Protein AF-0000000068952269 (afdb_homodimer)

Sequence (220 aa):
MTRIVRIALHTLASASLMFLSTAHATDIDCDPSATAANATQAQRLICESALFSMGYQRIYADQQRLLKARAITDADIAAFRKKRDRCDSASCLDTVFREWNAFASRARVPMTRIVRIALHTLASASLMFLSTAHATDIDCDPSATAANATQAQRLICESALFSMGYQRIYADQQRLLKARAITDADIAAFRKKRDRCDSASCLDTVFREWNAFASRARVP

Foldseek 3Di:
DPCPPDPDDPPPPPPPPPPPVPLPPDPADLPPVPCDPPDDPVSPVSSVVSVLVVLVVVLVVLVVVCVVVVLDHPVVVVVLVVQCVVDDDPVSNVVSSVVSVVVSVVSPPD/DDPPPPPPPPPPPPPPPPCPVPLPPPPADLPPVPCPPPDDPVSPVSSVVSVLVVLVVVLVVLVVVCVVVVLDHPVVVVVLVVQCVVDDDPVSNVVSSVVSVVVSVVSPPD

Radius of gyration: 24.01 Å; Cα contacts (8 Å, |Δi|>4): 151; chains: 2; bounding box: 66×71×68 Å

Solvent-accessible surface area (backbone atoms only — not comparable to full-atom values): 13298 Å² total; per-residue (Å²): 141,83,84,79,80,80,82,81,81,81,76,78,77,78,76,73,78,71,71,74,69,66,84,62,50,76,98,49,73,55,47,74,91,54,47,47,93,78,56,38,59,31,54,49,54,50,37,53,23,36,53,50,33,49,50,53,51,50,51,51,52,48,51,53,52,34,43,76,68,65,53,48,52,71,66,59,52,49,52,51,48,55,57,44,52,68,21,80,44,71,68,53,42,51,50,52,52,54,54,48,53,54,53,51,58,58,46,70,58,130,138,84,86,80,85,80,82,77,79,79,77,80,77,78,75,73,78,69,73,71,66,62,80,60,51,74,98,47,76,55,46,73,92,52,52,46,93,78,55,38,60,30,55,48,54,51,36,53,25,36,54,50,32,49,49,52,48,51,50,50,53,48,50,53,52,34,43,75,68,64,55,49,54,72,66,59,53,50,52,50,50,55,56,43,52,68,20,80,46,70,68,52,43,51,50,51,52,52,53,46,53,54,53,52,57,58,46,69,56,129

Secondary structure (DSSP, 8-state):
------------------------BTTB---TTTS-TT--HHHHHHHHHHHHHHHHHHHHHHHHHHHHTTSS-HHHHHHHHHHHHT--SHHHHHHHHHHHHHHHHHHH--/------------------------BTTB---TTT--TT--HHHHHHHHHHHHHHHHHHHHHHHHHHHHTTSS-HHHHHHHHHHHHT--SHHHHHHHHHHHHHHHHHHH--

pLDDT: mean 79.45, std 24.41, range [25.67, 98.62]

Structure (mmCIF, N/CA/C/O backbone):
data_AF-0000000068952269-model_v1
#
loop_
_entity.id
_entity.type
_entity.pdbx_description
1 polymer 'Lysozyme inhibitor LprI N-terminal domain-containing protein'
#
loop_
_atom_site.group_PDB
_atom_site.id
_atom_site.type_symbol
_atom_site.label_atom_id
_atom_site.label_alt_id
_atom_site.label_comp_id
_atom_site.label_asym_id
_atom_site.label_entity_id
_atom_site.label_seq_id
_atom_site.pdbx_PDB_ins_code
_atom_site.Cartn_x
_atom_site.Cartn_y
_atom_site.Cartn_z
_atom_site.occupancy
_atom_site.B_iso_or_equiv
_atom_site.auth_seq_id
_atom_site.auth_comp_id
_atom_site.auth_asym_id
_atom_site.auth_atom_id
_atom_site.pdbx_PDB_model_num
ATOM 1 N N . MET A 1 1 ? 25.25 -47.656 43.844 1 27.81 1 MET A N 1
ATOM 2 C CA . MET A 1 1 ? 24.438 -46.594 44.406 1 27.81 1 MET A CA 1
ATOM 3 C C . MET A 1 1 ? 24.594 -45.312 43.625 1 27.81 1 MET A C 1
ATOM 5 O O . MET A 1 1 ? 25.5 -44.5 43.906 1 27.81 1 MET A O 1
ATOM 9 N N . THR A 1 2 ? 24.844 -45.406 42.25 1 31.36 2 THR A N 1
ATOM 10 C CA . THR A 1 2 ? 25.266 -44.656 41.062 1 31.36 2 THR A CA 1
ATOM 11 C C . THR A 1 2 ? 24.234 -43.562 40.75 1 31.36 2 THR A C 1
ATOM 13 O O . THR A 1 2 ? 23.094 -43.875 40.375 1 31.36 2 THR A O 1
ATOM 16 N N . ARG A 1 3 ? 24.297 -42.312 41.562 1 34 3 ARG A N 1
ATOM 17 C CA . ARG A 1 3 ? 23.594 -41.031 41.562 1 34 3 ARG A CA 1
ATOM 18 C C . ARG A 1 3 ? 23.656 -40.375 40.188 1 34 3 ARG A C 1
ATOM 20 O O . ARG A 1 3 ? 24.672 -39.781 39.844 1 34 3 ARG A O 1
ATOM 27 N N . ILE A 1 4 ? 23.062 -40.906 39.031 1 38.47 4 ILE A N 1
ATOM 28 C CA . ILE A 1 4 ? 23.016 -40.438 37.656 1 38.47 4 ILE A CA 1
ATOM 29 C C . ILE A 1 4 ? 22.266 -39.125 37.594 1 38.47 4 ILE A C 1
ATOM 31 O O . ILE A 1 4 ? 21.047 -39.094 37.75 1 38.47 4 ILE A O 1
ATOM 35 N N . VAL A 1 5 ? 22.625 -38.031 38.188 1 40.72 5 VAL A N 1
ATOM 36 C CA . VAL A 1 5 ? 21.984 -36.719 38.188 1 40.72 5 VAL A CA 1
ATOM 37 C C . VAL A 1 5 ? 21.891 -36.156 36.781 1 40.72 5 VAL A C 1
ATOM 39 O O . VAL A 1 5 ? 22.906 -35.938 36.125 1 40.72 5 VAL A O 1
ATOM 42 N N . ARG A 1 6 ? 20.641 -36.281 36.031 1 40.62 6 ARG A N 1
ATOM 43 C CA . ARG A 1 6 ? 20.078 -35.812 34.781 1 40.62 6 ARG A CA 1
ATOM 44 C C . ARG A 1 6 ? 20.125 -34.281 34.688 1 40.62 6 ARG A C 1
ATOM 46 O O . ARG A 1 6 ? 19.516 -33.594 35.5 1 40.62 6 ARG A O 1
ATOM 53 N N . ILE A 1 7 ? 21.141 -33.688 34.344 1 41.75 7 ILE 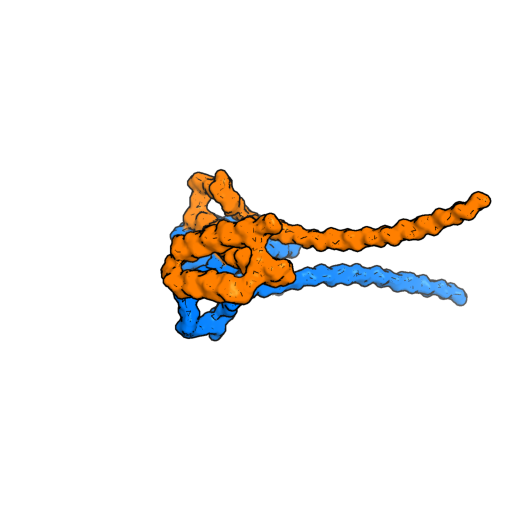A N 1
ATOM 54 C CA . ILE A 1 7 ? 21.25 -32.25 34.125 1 41.75 7 ILE A CA 1
ATOM 55 C C . ILE A 1 7 ? 20.234 -31.812 33.062 1 41.75 7 ILE A C 1
ATOM 57 O O . ILE A 1 7 ? 20.281 -32.25 31.922 1 41.75 7 ILE A O 1
ATOM 61 N N . ALA A 1 8 ? 18.953 -31.375 33.406 1 39.81 8 ALA A N 1
ATOM 62 C CA . ALA A 1 8 ? 17.812 -30.719 32.75 1 39.81 8 ALA A CA 1
ATOM 63 C C . ALA A 1 8 ? 18.266 -29.516 31.953 1 39.81 8 ALA A C 1
ATOM 65 O O . ALA A 1 8 ? 19 -28.656 32.438 1 39.81 8 ALA A O 1
ATOM 66 N N . LEU A 1 9 ? 18.234 -29.484 30.562 1 37.94 9 LEU A N 1
ATOM 67 C CA . LEU A 1 9 ? 18.375 -28.625 29.406 1 37.94 9 LEU A CA 1
ATOM 68 C C . LEU A 1 9 ? 17.453 -27.406 29.531 1 37.94 9 LEU A C 1
ATOM 70 O O . LEU A 1 9 ? 16.219 -27.547 29.531 1 37.94 9 LEU A O 1
ATOM 74 N N . HIS A 1 10 ? 17.828 -26.281 30.188 1 41.81 10 HIS A N 1
ATOM 75 C CA . HIS A 1 10 ? 17.172 -24.969 30.219 1 41.81 10 HIS A CA 1
ATOM 76 C C . HIS A 1 10 ? 16.953 -24.438 28.812 1 41.81 10 HIS A C 1
ATOM 78 O O . HIS A 1 10 ? 17.828 -23.797 28.25 1 41.81 10 HIS A O 1
ATOM 84 N N . THR A 1 11 ? 16.203 -25.125 27.906 1 39.34 11 THR A N 1
ATOM 85 C CA . THR A 1 11 ? 15.938 -24.547 26.594 1 39.34 11 THR A CA 1
ATOM 86 C C . THR A 1 11 ? 15.141 -23.25 26.734 1 39.34 11 THR A C 1
ATOM 88 O O . THR A 1 11 ? 13.984 -23.281 27.156 1 39.34 11 THR A O 1
ATOM 91 N N . LEU A 1 12 ? 15.773 -22.125 27.031 1 41.44 12 LEU A N 1
ATOM 92 C CA . LEU A 1 12 ? 15.148 -20.797 26.953 1 41.44 12 LEU A CA 1
ATOM 93 C C . LEU A 1 12 ? 14.555 -20.562 25.562 1 41.44 12 LEU A C 1
ATOM 95 O O . LEU A 1 12 ? 15.289 -20.375 24.594 1 41.44 12 LEU A O 1
ATOM 99 N N . ALA A 1 13 ? 13.445 -21.125 25.141 1 36.47 13 ALA A N 1
ATOM 100 C CA . ALA A 1 13 ? 12.656 -20.812 23.953 1 36.47 13 ALA A CA 1
ATOM 101 C C . ALA A 1 13 ? 12.406 -19.312 23.844 1 36.47 13 ALA A C 1
ATOM 103 O O . ALA A 1 13 ? 11.773 -18.703 24.719 1 36.47 13 ALA A O 1
ATOM 104 N N . SER A 1 14 ? 13.195 -18.547 23.234 1 34.09 14 SER A N 1
ATOM 105 C CA . SER A 1 14 ? 13.031 -17.172 22.781 1 34.09 14 SER A CA 1
ATOM 106 C C . SER A 1 14 ? 11.703 -16.984 22.047 1 34.09 14 SER A C 1
ATOM 108 O O . SER A 1 14 ? 11.539 -17.484 20.938 1 34.09 14 SER A O 1
ATOM 110 N N . ALA A 1 15 ? 10.555 -16.922 22.641 1 33.34 15 ALA A N 1
ATOM 111 C CA . ALA A 1 15 ? 9.281 -16.5 22.078 1 33.34 15 ALA A CA 1
ATOM 112 C C . ALA A 1 15 ? 9.438 -15.203 21.297 1 33.34 15 ALA A C 1
ATOM 114 O O . ALA A 1 15 ? 9.68 -14.141 21.875 1 33.34 15 ALA A O 1
ATOM 115 N N . SER A 1 16 ? 9.922 -15.25 20.109 1 33.75 16 SER A N 1
ATOM 116 C CA . SER A 1 16 ? 9.906 -14.102 19.203 1 33.75 16 SER A CA 1
ATOM 117 C C . SER A 1 16 ? 8.523 -13.469 19.141 1 33.75 16 SER A C 1
ATOM 119 O O . SER A 1 16 ? 7.543 -14.141 18.812 1 33.75 16 SER A O 1
ATOM 121 N N . LEU A 1 17 ? 8.164 -12.531 19.938 1 33.88 17 LEU A N 1
ATOM 122 C CA . LEU A 1 17 ? 6.996 -11.656 19.891 1 33.88 17 LEU A CA 1
ATOM 123 C C . LEU A 1 17 ? 6.688 -11.227 18.469 1 33.88 17 LEU A C 1
ATOM 125 O O . LEU A 1 17 ? 7.438 -10.453 17.875 1 33.88 17 LEU A O 1
ATOM 129 N N . MET A 1 18 ? 6.219 -12.125 17.656 1 32.53 18 MET A N 1
ATOM 130 C CA . MET A 1 18 ? 5.598 -11.75 16.391 1 32.53 18 MET A CA 1
ATOM 131 C C . MET A 1 18 ? 4.676 -10.555 16.578 1 32.53 18 MET A C 1
ATOM 133 O O . MET A 1 18 ? 3.684 -10.625 17.297 1 32.53 18 MET A O 1
ATOM 137 N N . PHE A 1 19 ? 5.152 -9.422 16.781 1 33.97 19 PHE A N 1
ATOM 138 C CA . PHE A 1 19 ? 4.324 -8.227 16.656 1 33.97 19 PHE A CA 1
ATOM 139 C C . PHE A 1 19 ? 3.355 -8.359 15.484 1 33.97 19 PHE A C 1
ATOM 141 O O . PHE A 1 19 ? 3.762 -8.289 14.32 1 33.97 19 PHE A O 1
ATOM 148 N N . LEU A 1 20 ? 2.406 -9.305 15.57 1 34.19 20 LEU A N 1
ATOM 149 C CA . LEU A 1 20 ? 1.254 -9.281 14.68 1 34.19 20 LEU A CA 1
ATOM 150 C C . LEU A 1 20 ? 0.85 -7.852 14.344 1 34.19 20 LEU A C 1
ATOM 152 O O . LEU A 1 20 ? 0.228 -7.172 15.164 1 34.19 20 LEU A O 1
ATOM 156 N N . SER A 1 21 ? 1.673 -7.168 13.742 1 36 21 SER A N 1
ATOM 157 C CA . SER A 1 21 ? 1.303 -5.848 13.242 1 36 21 SER A CA 1
ATOM 158 C C . SER A 1 21 ? -0.042 -5.883 12.523 1 36 21 SER A C 1
ATOM 160 O O . SER A 1 21 ? -0.172 -6.504 11.469 1 36 21 SER A O 1
ATOM 162 N N . THR A 1 22 ? -1.203 -6.246 13.188 1 36.19 22 THR A N 1
ATOM 163 C CA . THR A 1 22 ? -2.525 -5.938 12.656 1 36.19 22 THR A CA 1
ATOM 164 C C . THR A 1 22 ? -2.449 -4.777 11.664 1 36.19 22 THR A C 1
ATOM 166 O O . THR A 1 22 ? -1.634 -3.867 11.82 1 36.19 22 THR A O 1
ATOM 169 N N . ALA A 1 23 ? -2.586 -5.109 10.438 1 43.62 23 ALA A N 1
ATOM 170 C CA . ALA A 1 23 ? -2.691 -3.998 9.492 1 43.62 23 ALA A CA 1
ATOM 171 C C . ALA A 1 23 ? -3.578 -2.889 10.047 1 43.62 23 ALA A C 1
ATOM 173 O O . ALA A 1 23 ? -4.805 -3.023 10.086 1 43.62 23 ALA A O 1
ATOM 174 N N . HIS A 1 24 ? -3.715 -2.559 11.297 1 48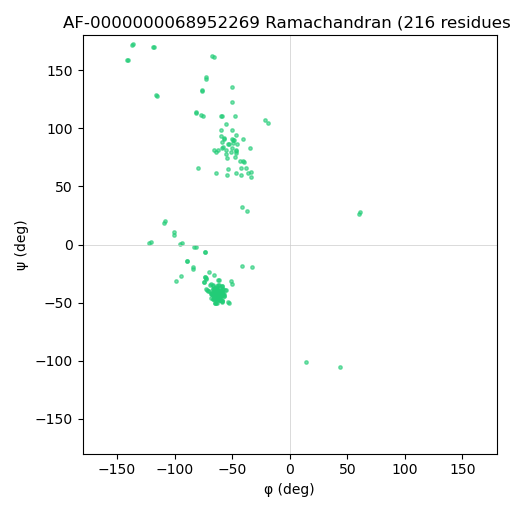.25 24 HIS A N 1
ATOM 175 C CA . HIS A 1 24 ? -4.488 -1.381 11.672 1 48.25 24 HIS A CA 1
ATOM 176 C C . HIS A 1 24 ? -4.059 -0.158 10.875 1 48.25 24 HIS A C 1
ATOM 178 O O . HIS A 1 24 ? -2.861 0.065 10.672 1 48.25 24 HIS A O 1
ATOM 184 N N . ALA A 1 25 ? -4.98 0.019 9.789 1 57.09 25 ALA A N 1
ATOM 185 C CA . ALA A 1 25 ? -4.699 1.409 9.438 1 57.09 25 ALA A CA 1
ATOM 186 C C . ALA A 1 25 ? -4.871 2.324 10.648 1 57.09 25 ALA A C 1
ATOM 188 O O . ALA A 1 25 ? -5.891 2.266 11.344 1 57.09 25 ALA A O 1
ATOM 189 N N . THR A 1 26 ? -4 2.818 11.328 1 79.69 26 THR A N 1
ATOM 190 C CA . THR A 1 26 ? -3.764 3.844 12.336 1 79.69 26 THR A CA 1
ATOM 191 C C . THR A 1 26 ? -5.082 4.332 12.93 1 79.69 26 THR A C 1
ATOM 193 O O . THR A 1 26 ? -5.844 3.547 13.5 1 79.69 26 THR A O 1
ATOM 196 N N . ASP A 1 27 ? -5.715 5.418 12.648 1 87.44 27 ASP A N 1
ATOM 197 C CA . ASP A 1 27 ? -6.898 6.051 13.219 1 87.44 27 ASP A CA 1
ATOM 198 C C . ASP A 1 27 ? -8.164 5.641 12.461 1 87.44 27 ASP A C 1
ATOM 200 O O . ASP A 1 27 ? -9.266 6.059 12.812 1 87.44 27 ASP A O 1
ATOM 204 N N . ILE A 1 28 ? -8.047 4.766 11.422 1 89.25 28 ILE A N 1
ATOM 205 C CA . ILE A 1 28 ? -9.141 4.332 10.562 1 89.25 28 ILE A CA 1
ATOM 206 C C . ILE A 1 28 ? -9.367 2.832 10.727 1 89.25 28 ILE A C 1
ATOM 208 O O . ILE A 1 28 ? -8.422 2.041 10.633 1 89.25 28 ILE A O 1
ATOM 212 N N . ASP A 1 29 ? -10.625 2.459 10.984 1 84.31 29 ASP A N 1
ATOM 213 C CA . ASP A 1 29 ? -10.992 1.049 11.039 1 84.31 29 ASP A CA 1
ATOM 214 C C . ASP A 1 29 ? -11.211 0.48 9.641 1 84.31 29 ASP A C 1
ATOM 216 O O . ASP A 1 29 ? -12.133 0.897 8.938 1 84.31 29 ASP A O 1
ATOM 220 N N . CYS A 1 30 ? -10.336 -0.429 9.273 1 87.75 30 CYS A N 1
ATOM 221 C CA . CYS A 1 30 ? -10.398 -0.961 7.914 1 87.75 30 CYS A CA 1
ATOM 222 C C . CYS A 1 30 ? -11.078 -2.324 7.891 1 87.75 30 CYS A C 1
ATOM 224 O O . CYS A 1 30 ? -11.102 -2.992 6.855 1 87.75 30 CYS A O 1
ATOM 226 N N . ASP A 1 31 ? -11.625 -2.715 9.008 1 80.62 31 ASP A N 1
ATOM 227 C CA . ASP A 1 31 ? -12.398 -3.955 9.008 1 80.62 31 ASP A CA 1
ATOM 228 C C . ASP A 1 31 ? -13.562 -3.877 8.016 1 80.62 31 ASP A C 1
ATOM 230 O O . ASP A 1 31 ? -14.469 -3.061 8.18 1 80.62 31 ASP A O 1
ATOM 234 N N . PRO A 1 32 ? -13.336 -4.711 6.945 1 71.88 32 PRO A N 1
ATOM 235 C CA . PRO A 1 32 ? -14.391 -4.652 5.926 1 71.88 32 PRO A CA 1
ATOM 236 C C . PRO A 1 32 ? -15.789 -4.832 6.516 1 71.88 32 PRO A C 1
ATOM 238 O O . PRO A 1 32 ? -16.766 -4.359 5.934 1 71.88 32 PRO A O 1
ATOM 241 N N . SER A 1 33 ? -15.781 -5.609 7.555 1 70.06 33 SER A N 1
ATOM 242 C CA . SER A 1 33 ? -17.078 -5.801 8.203 1 70.06 33 SER A CA 1
ATOM 243 C C . SER A 1 33 ? -17.531 -4.523 8.898 1 70.06 33 SER A C 1
ATOM 245 O O . SER A 1 33 ? -18.734 -4.344 9.141 1 70.06 33 SER A O 1
ATOM 247 N N . ALA A 1 34 ? -16.469 -3.756 9.188 1 60 34 ALA A N 1
ATOM 248 C CA . ALA A 1 34 ? -16.75 -2.525 9.922 1 60 34 ALA A CA 1
ATOM 249 C C . ALA A 1 34 ? -16.812 -1.327 8.984 1 60 34 ALA A C 1
ATOM 251 O O . ALA A 1 34 ? -17.281 -0.252 9.375 1 60 34 ALA A O 1
ATOM 252 N N . THR A 1 35 ? -15.898 -1.497 7.832 1 58.97 35 THR A N 1
ATOM 253 C CA . THR A 1 35 ? -15.891 -0.294 7.008 1 58.97 35 THR A CA 1
ATOM 254 C C . THR A 1 35 ? -17.297 0.271 6.859 1 58.97 35 THR A C 1
ATOM 256 O O . THR A 1 35 ? -18.188 -0.391 6.316 1 58.97 35 THR A O 1
ATOM 259 N N . ALA A 1 36 ? -17.5 1.091 7.781 1 60.31 36 ALA A N 1
ATOM 260 C CA . ALA A 1 36 ? -18.781 1.735 8.023 1 60.31 36 ALA A CA 1
ATOM 261 C C . ALA A 1 36 ? -19.344 2.346 6.738 1 60.31 36 ALA A C 1
ATOM 263 O O . ALA A 1 36 ? -18.578 2.791 5.875 1 60.31 36 ALA A O 1
ATOM 264 N N . ALA A 1 37 ? -20.641 2.105 6.551 1 66.19 37 ALA A N 1
ATOM 265 C CA . ALA A 1 37 ? -21.453 2.781 5.551 1 66.19 37 ALA A CA 1
ATOM 266 C C . ALA A 1 37 ? -21.125 4.27 5.48 1 66.19 37 ALA A C 1
ATOM 268 O O . ALA A 1 37 ? -21.297 4.902 4.434 1 66.19 37 ALA A O 1
ATOM 269 N N . ASN A 1 38 ? -20.484 4.773 6.527 1 80.06 38 ASN A N 1
ATOM 270 C CA . ASN A 1 38 ? -20.297 6.219 6.566 1 80.06 38 ASN A CA 1
ATOM 271 C C . ASN A 1 38 ? -18.844 6.602 6.32 1 80.06 38 ASN A C 1
ATOM 273 O O . ASN A 1 38 ? -18.438 7.734 6.594 1 80.06 38 ASN A O 1
ATOM 277 N N . ALA A 1 39 ? -18.156 5.648 5.711 1 87.62 39 ALA A N 1
ATOM 278 C CA . ALA A 1 39 ? -16.766 5.98 5.445 1 87.62 39 ALA A CA 1
ATOM 279 C C . ALA A 1 39 ? -16.641 6.938 4.266 1 87.62 39 ALA A C 1
ATOM 281 O O . ALA A 1 39 ? -17.328 6.781 3.256 1 87.62 39 ALA A O 1
ATOM 282 N N . THR A 1 40 ? -15.844 7.988 4.469 1 91.94 40 THR A N 1
ATOM 283 C CA . THR A 1 40 ? -15.578 8.922 3.377 1 91.94 40 THR A CA 1
ATOM 284 C C . THR A 1 40 ? -14.789 8.242 2.264 1 91.94 40 THR A C 1
ATOM 286 O O . THR A 1 40 ? -14.25 7.148 2.455 1 91.94 40 THR A O 1
ATOM 289 N N . GLN A 1 41 ? -14.82 8.844 1.081 1 94.12 41 GLN A N 1
ATOM 290 C CA . GLN A 1 41 ? -14.016 8.328 -0.023 1 94.12 41 GLN A CA 1
ATOM 291 C C . GLN A 1 41 ? -12.547 8.242 0.36 1 94.12 41 GLN A C 1
ATOM 293 O O . GLN A 1 41 ? -11.852 7.289 -0.001 1 94.12 41 GLN A O 1
ATOM 298 N N . ALA A 1 42 ? -12.078 9.188 1.067 1 95.44 42 ALA A N 1
ATOM 299 C CA . ALA A 1 42 ? -10.688 9.227 1.522 1 95.44 42 ALA A CA 1
ATOM 300 C C . ALA A 1 42 ? -10.367 8.016 2.398 1 95.44 42 ALA A C 1
ATOM 302 O O . ALA A 1 42 ? -9.352 7.348 2.201 1 95.44 42 ALA A O 1
ATOM 303 N N . GLN A 1 43 ? -11.25 7.727 3.375 1 93.5 43 GLN A N 1
ATOM 304 C CA . GLN A 1 43 ? -11.055 6.602 4.285 1 93.5 43 GLN A CA 1
ATOM 305 C C . GLN A 1 43 ? -11.062 5.273 3.527 1 93.5 43 GLN A C 1
ATOM 307 O O . GLN A 1 43 ? -10.266 4.383 3.824 1 93.5 43 GLN A O 1
ATOM 312 N N . ARG A 1 44 ? -11.859 5.184 2.535 1 92.31 44 ARG A N 1
ATOM 313 C CA . ARG A 1 44 ? -11.914 3.977 1.715 1 92.31 44 ARG A CA 1
ATOM 314 C C . ARG A 1 44 ? -10.625 3.789 0.925 1 92.31 44 ARG A C 1
ATOM 316 O O . ARG A 1 44 ? -10.07 2.689 0.885 1 92.31 44 ARG A O 1
ATOM 323 N N . LEU A 1 45 ? -10.117 4.859 0.374 1 93.75 45 LEU A N 1
ATOM 324 C CA . LEU A 1 45 ? -8.883 4.797 -0.4 1 93.75 45 LEU A CA 1
ATOM 325 C C . LEU A 1 45 ? -7.707 4.398 0.484 1 93.75 45 LEU A C 1
ATOM 327 O O . LEU A 1 45 ? -6.867 3.594 0.077 1 93.75 45 LEU A O 1
ATOM 331 N N . ILE A 1 46 ? -7.688 4.875 1.651 1 94.56 46 ILE A N 1
ATOM 332 C CA . ILE A 1 46 ? -6.621 4.574 2.602 1 94.56 46 ILE A CA 1
ATOM 333 C C . ILE A 1 46 ? -6.699 3.107 3.018 1 94.56 46 ILE A C 1
ATOM 335 O O . ILE A 1 46 ? -5.688 2.402 3.025 1 94.56 46 ILE A O 1
ATOM 339 N N . CYS A 1 47 ? -7.926 2.66 3.33 1 93.12 47 CYS A N 1
ATOM 340 C CA . CYS A 1 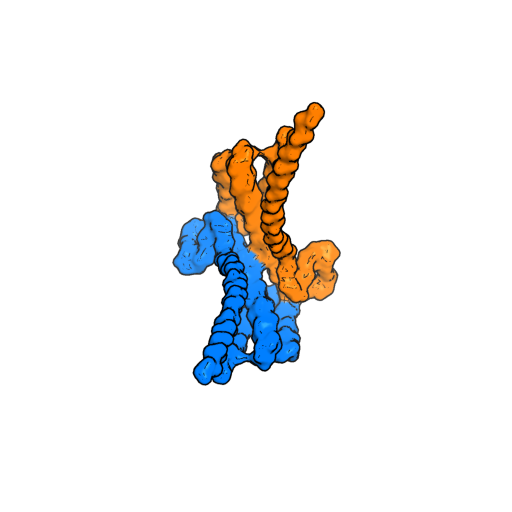47 ? -8.117 1.274 3.748 1 93.12 47 CYS A CA 1
ATOM 341 C C . CYS A 1 47 ? -7.801 0.315 2.605 1 93.12 47 CYS A C 1
ATOM 343 O O . CYS A 1 47 ? -7.156 -0.713 2.811 1 93.12 47 CYS A O 1
ATOM 345 N N . GLU A 1 48 ? -8.227 0.651 1.38 1 91.88 48 GLU A N 1
ATOM 346 C CA . GLU A 1 48 ? -7.988 -0.212 0.226 1 91.88 48 GLU A CA 1
ATOM 347 C C . GLU A 1 48 ? -6.496 -0.373 -0.048 1 91.88 48 GLU A C 1
ATOM 349 O O . GLU A 1 48 ? -6.023 -1.482 -0.296 1 91.88 48 GLU A O 1
ATOM 354 N N . SER A 1 49 ? -5.758 0.645 0.094 1 92.62 49 SER A N 1
ATOM 355 C CA . SER A 1 49 ? -4.316 0.593 -0.147 1 92.62 49 SER A CA 1
ATOM 356 C C . SER A 1 49 ? -3.604 -0.198 0.942 1 92.62 49 SER A C 1
ATOM 358 O O . SER A 1 49 ? -2.664 -0.947 0.659 1 92.62 49 SER A O 1
ATOM 360 N N . ALA A 1 50 ? -4.043 0.006 2.117 1 92.38 50 ALA A N 1
ATOM 361 C CA . ALA A 1 50 ? -3.436 -0.701 3.24 1 92.38 50 ALA A CA 1
ATOM 362 C C . ALA A 1 50 ? -3.668 -2.205 3.133 1 92.38 50 ALA A C 1
ATOM 364 O O . ALA A 1 50 ? -2.732 -2.996 3.271 1 92.38 50 ALA A O 1
ATOM 365 N N . LEU A 1 51 ? -4.902 -2.564 2.918 1 91.5 51 LEU A N 1
ATOM 366 C CA . LEU A 1 51 ? -5.262 -3.975 2.838 1 91.5 51 LEU A CA 1
ATOM 367 C C . LEU A 1 51 ? -4.566 -4.648 1.658 1 91.5 51 LEU A C 1
ATOM 369 O O . LEU A 1 51 ? -4.105 -5.785 1.771 1 91.5 51 LEU A O 1
ATOM 373 N N . PHE A 1 52 ? -4.504 -3.896 0.551 1 93.19 52 PHE A N 1
ATOM 374 C CA . PHE A 1 52 ? -3.822 -4.414 -0.629 1 93.19 52 PHE A CA 1
ATOM 375 C C . PHE A 1 52 ? -2.34 -4.629 -0.346 1 93.19 52 PHE A C 1
ATOM 377 O O . PHE A 1 52 ? -1.801 -5.703 -0.612 1 93.19 52 PHE A O 1
ATOM 384 N N . SER A 1 53 ? -1.686 -3.646 0.193 1 92.25 53 SER A N 1
ATOM 385 C CA . SER A 1 53 ? -0.266 -3.703 0.527 1 92.25 53 SER A CA 1
ATOM 386 C C . SER A 1 53 ? 0.022 -4.816 1.531 1 92.25 53 SER A C 1
ATOM 388 O O . SER A 1 53 ? 0.958 -5.598 1.349 1 92.25 53 SER A O 1
ATOM 390 N N . MET A 1 54 ? -0.764 -4.984 2.525 1 91.06 54 MET A N 1
ATOM 391 C CA . MET A 1 54 ? -0.598 -6.023 3.535 1 91.06 54 MET A CA 1
ATOM 392 C C . MET A 1 54 ? -0.805 -7.406 2.928 1 91.06 54 MET A C 1
ATOM 394 O O . MET A 1 54 ? -0.095 -8.352 3.271 1 91.06 54 MET A O 1
ATOM 398 N N . GLY A 1 55 ? -1.812 -7.422 2.076 1 92.19 55 GLY A N 1
ATOM 399 C CA . GLY A 1 55 ? -2.064 -8.688 1.402 1 92.19 55 GLY A CA 1
ATOM 400 C C . GLY A 1 55 ? -0.862 -9.203 0.636 1 92.19 55 GLY A C 1
ATOM 401 O O . GLY A 1 55 ? -0.504 -10.375 0.752 1 92.19 55 GLY A O 1
ATOM 402 N N . TYR A 1 56 ? -0.241 -8.344 -0.046 1 95.19 56 TYR A N 1
ATOM 403 C CA . TYR A 1 56 ? 0.93 -8.758 -0.813 1 95.19 56 TYR A CA 1
ATOM 404 C C . TYR A 1 56 ? 2.078 -9.148 0.111 1 95.19 56 TYR A C 1
ATOM 406 O O . TYR A 1 56 ? 2.775 -10.133 -0.139 1 95.19 56 TYR A O 1
ATOM 414 N N . GLN A 1 57 ? 2.299 -8.422 1.134 1 93.12 57 GLN A N 1
ATOM 415 C CA . GLN A 1 57 ? 3.344 -8.727 2.105 1 93.12 57 GLN A CA 1
ATOM 416 C C . GLN A 1 57 ? 3.121 -10.094 2.74 1 93.12 57 GLN A C 1
ATOM 418 O O . GLN A 1 57 ? 4.074 -10.852 2.947 1 93.12 57 GLN A O 1
ATOM 423 N N . ARG A 1 58 ? 1.925 -10.406 3.033 1 92.88 58 ARG A N 1
ATOM 424 C CA . ARG A 1 58 ? 1.592 -11.695 3.637 1 92.88 58 ARG A CA 1
ATOM 425 C C . ARG A 1 58 ? 1.854 -12.844 2.662 1 92.88 58 ARG A C 1
ATOM 427 O O . ARG A 1 58 ? 2.332 -13.906 3.062 1 92.88 58 ARG A O 1
ATOM 434 N N . ILE A 1 59 ? 1.55 -12.57 1.426 1 96.31 59 ILE A N 1
ATOM 435 C CA . ILE A 1 59 ? 1.81 -13.578 0.398 1 96.31 59 ILE A CA 1
ATOM 436 C C . ILE A 1 59 ? 3.311 -13.852 0.312 1 96.31 59 ILE A C 1
ATOM 438 O O . ILE A 1 59 ? 3.738 -15.008 0.307 1 96.31 59 ILE A O 1
ATOM 442 N N . TYR A 1 60 ? 4.148 -12.844 0.306 1 96.06 60 TYR A N 1
ATOM 443 C CA . TYR A 1 60 ? 5.598 -12.984 0.218 1 96.06 60 TYR A CA 1
ATOM 444 C C . TYR A 1 60 ? 6.145 -13.734 1.428 1 96.06 60 TYR A C 1
ATOM 446 O O . TYR A 1 60 ? 6.953 -14.656 1.284 1 96.06 60 TYR A O 1
ATOM 454 N N . ALA A 1 61 ? 5.68 -13.383 2.564 1 94.31 61 ALA A N 1
ATOM 455 C CA . ALA A 1 61 ? 6.125 -14.031 3.793 1 94.31 61 ALA A CA 1
ATOM 456 C C . ALA A 1 61 ? 5.73 -15.508 3.801 1 94.31 61 ALA A C 1
ATOM 458 O O . ALA A 1 61 ? 6.527 -16.359 4.195 1 94.31 61 ALA A O 1
ATOM 459 N N . ASP A 1 62 ? 4.551 -15.75 3.377 1 93.5 62 ASP A N 1
ATOM 460 C CA . ASP A 1 62 ? 4.047 -17.109 3.287 1 93.5 62 ASP A CA 1
ATOM 461 C C . ASP A 1 62 ? 4.883 -17.938 2.312 1 93.5 62 ASP A C 1
ATOM 463 O O . ASP A 1 62 ? 5.219 -19.094 2.596 1 93.5 62 ASP A O 1
ATOM 467 N N . GLN A 1 63 ? 5.199 -17.359 1.199 1 96.25 63 GLN A N 1
ATOM 468 C CA . GLN A 1 63 ? 6.027 -18.031 0.205 1 96.25 63 GLN A CA 1
ATOM 469 C C . GLN A 1 63 ? 7.379 -18.422 0.795 1 96.25 63 GLN A C 1
ATOM 471 O O . GLN A 1 63 ? 7.836 -19.562 0.6 1 96.25 63 GLN A O 1
ATOM 476 N N . GLN A 1 64 ? 7.992 -17.531 1.581 1 95.62 64 GLN A N 1
ATOM 477 C CA . GLN A 1 64 ? 9.297 -17.797 2.184 1 95.62 64 GLN A CA 1
ATOM 478 C C . GLN A 1 64 ? 9.195 -18.938 3.199 1 95.62 64 GLN A C 1
ATOM 480 O O . GLN A 1 64 ? 10.062 -19.828 3.236 1 95.62 64 GLN A O 1
ATOM 485 N N . ARG A 1 65 ? 8.18 -18.922 3.934 1 95.19 65 ARG A N 1
ATOM 486 C CA . ARG A 1 65 ? 7.969 -19.953 4.945 1 95.19 65 ARG A CA 1
ATOM 487 C C . ARG A 1 65 ? 7.754 -21.328 4.297 1 95.19 65 ARG A C 1
ATOM 489 O O . ARG A 1 65 ? 8.359 -22.312 4.715 1 95.19 65 ARG A O 1
ATOM 496 N N . LEU A 1 66 ? 6.93 -21.406 3.275 1 97 66 LEU A N 1
ATOM 497 C CA . LEU A 1 66 ? 6.59 -22.656 2.6 1 97 66 LEU A CA 1
ATOM 498 C C . LEU A 1 66 ? 7.789 -23.203 1.838 1 97 66 LEU A C 1
ATOM 500 O O . LEU A 1 66 ? 7.973 -24.422 1.752 1 97 66 LEU A O 1
ATOM 504 N N . LEU A 1 67 ? 8.633 -22.25 1.295 1 96.25 67 LEU A N 1
ATOM 505 C CA . LEU A 1 67 ? 9.859 -22.656 0.618 1 96.25 67 LEU A CA 1
ATOM 506 C C . LEU A 1 67 ? 10.828 -23.328 1.594 1 96.25 67 LEU A C 1
ATOM 508 O O . LEU A 1 67 ? 11.383 -24.391 1.298 1 96.25 67 LEU A O 1
ATOM 512 N N . LYS A 1 68 ? 10.977 -22.719 2.721 1 95.38 68 LYS A N 1
ATOM 513 C CA . LYS A 1 68 ? 11.859 -23.25 3.758 1 95.38 68 LYS A CA 1
ATOM 514 C C . LYS A 1 68 ? 11.398 -24.625 4.23 1 95.38 68 LYS A C 1
ATOM 516 O O . LYS A 1 68 ? 12.227 -25.484 4.527 1 95.38 68 LYS A O 1
ATOM 521 N N . ALA A 1 69 ? 10.133 -24.875 4.273 1 95.56 69 ALA A N 1
ATOM 522 C CA . ALA A 1 69 ? 9.531 -26.141 4.703 1 95.56 69 ALA A CA 1
ATOM 523 C C . ALA A 1 69 ? 9.516 -27.156 3.564 1 95.56 69 ALA A C 1
ATOM 525 O O . ALA A 1 69 ? 9.062 -28.281 3.742 1 95.56 69 ALA A O 1
ATOM 526 N N . ARG A 1 70 ? 9.969 -26.75 2.42 1 96.19 70 ARG A N 1
ATOM 527 C CA . ARG A 1 70 ? 10 -27.578 1.225 1 96.19 70 ARG A CA 1
ATOM 528 C C . ARG A 1 70 ? 8.594 -28.016 0.829 1 96.19 70 ARG A C 1
ATOM 530 O O . ARG A 1 70 ? 8.414 -29.078 0.232 1 96.19 70 ARG A O 1
ATOM 537 N N . ALA A 1 71 ? 7.559 -27.141 1.211 1 97.25 71 ALA A N 1
ATOM 538 C CA . ALA A 1 71 ? 6.164 -27.391 0.86 1 97.25 71 ALA A CA 1
ATOM 539 C C . ALA A 1 71 ? 5.844 -26.875 -0.537 1 97.25 71 ALA A C 1
ATOM 541 O O . ALA A 1 71 ? 4.844 -27.266 -1.14 1 97.25 71 ALA A O 1
ATOM 542 N N . ILE A 1 72 ? 6.633 -25.938 -1.069 1 97.5 72 ILE A N 1
ATOM 543 C CA . ILE A 1 72 ? 6.559 -25.422 -2.43 1 97.5 72 ILE A CA 1
ATOM 544 C C . ILE A 1 72 ? 7.965 -25.312 -3.02 1 97.5 72 ILE A C 1
ATOM 546 O O . ILE A 1 72 ? 8.953 -25.484 -2.309 1 97.5 72 ILE A O 1
ATOM 550 N N . THR A 1 73 ? 8.062 -25 -4.309 1 97.25 73 THR A N 1
ATOM 551 C CA . THR A 1 73 ? 9.336 -24.875 -5.016 1 97.25 73 THR A CA 1
ATOM 552 C C . THR A 1 73 ? 9.516 -23.469 -5.559 1 97.25 73 THR A C 1
ATOM 554 O O . THR A 1 73 ? 8.578 -22.672 -5.547 1 97.25 73 THR A O 1
ATOM 557 N N . ASP A 1 74 ? 10.711 -23.172 -6.047 1 97 74 ASP A N 1
ATOM 558 C CA . ASP A 1 74 ? 10.984 -21.906 -6.727 1 97 74 ASP A CA 1
ATOM 559 C C . ASP A 1 74 ? 10.133 -21.766 -7.984 1 97 74 ASP A C 1
ATOM 561 O O . ASP A 1 74 ? 9.758 -20.656 -8.367 1 97 74 ASP A O 1
ATOM 565 N N . ALA A 1 75 ? 9.836 -22.859 -8.578 1 98 75 ALA A N 1
ATOM 566 C CA . ALA A 1 75 ? 9.016 -22.844 -9.789 1 98 75 ALA A CA 1
ATOM 567 C C . ALA A 1 75 ? 7.598 -22.375 -9.477 1 98 75 ALA A C 1
ATOM 569 O O . ALA A 1 75 ? 6.973 -21.672 -10.281 1 98 75 ALA A O 1
ATOM 570 N N . ASP A 1 76 ? 7.066 -22.75 -8.273 1 98 76 ASP A N 1
ATOM 571 C CA . ASP A 1 76 ? 5.742 -22.297 -7.84 1 98 76 ASP A CA 1
ATOM 572 C C . ASP A 1 76 ? 5.699 -20.781 -7.668 1 98 76 ASP A C 1
ATOM 574 O O . ASP A 1 76 ? 4.727 -20.141 -8.062 1 98 76 ASP A O 1
ATOM 578 N N . ILE A 1 77 ? 6.789 -20.266 -7.16 1 97.75 77 ILE A N 1
ATOM 579 C CA . ILE A 1 77 ? 6.883 -18.812 -6.945 1 97.75 77 ILE A CA 1
ATOM 580 C C . ILE A 1 77 ? 7.027 -18.109 -8.289 1 97.75 77 ILE A C 1
ATOM 582 O O . ILE A 1 77 ? 6.406 -17.062 -8.516 1 97.75 77 ILE A O 1
ATOM 586 N N . ALA A 1 78 ? 7.781 -18.719 -9.164 1 97.75 78 ALA A N 1
ATOM 587 C CA . ALA A 1 78 ? 7.965 -18.125 -10.492 1 97.75 78 ALA A CA 1
ATOM 588 C C . ALA A 1 78 ? 6.648 -18.094 -11.266 1 97.75 78 ALA A C 1
ATOM 590 O O . ALA A 1 78 ? 6.359 -17.125 -11.961 1 97.75 78 ALA A O 1
ATOM 591 N N . ALA A 1 79 ? 5.883 -19.062 -11.133 1 98.31 79 ALA A N 1
ATOM 592 C CA . ALA A 1 79 ? 4.586 -19.125 -11.805 1 98.31 79 ALA A CA 1
ATOM 593 C C . ALA A 1 79 ? 3.641 -18.047 -11.258 1 98.31 79 ALA A C 1
ATOM 595 O O . ALA A 1 79 ? 2.922 -17.406 -12.023 1 98.31 79 ALA A O 1
ATOM 596 N N . PHE A 1 80 ? 3.609 -17.844 -10 1 98.38 80 PHE A N 1
ATOM 597 C CA . PHE A 1 80 ? 2.826 -16.797 -9.375 1 98.38 80 PHE A CA 1
ATOM 598 C C . PHE A 1 80 ? 3.229 -15.43 -9.906 1 98.38 80 PHE A C 1
ATOM 600 O O . PHE A 1 80 ? 2.373 -14.617 -10.266 1 98.38 80 PHE A O 1
ATOM 607 N N . ARG A 1 81 ? 4.531 -15.172 -9.945 1 97.5 81 ARG A N 1
ATOM 608 C CA . ARG A 1 81 ? 5.047 -13.883 -10.383 1 97.5 81 ARG A CA 1
ATOM 609 C C . ARG A 1 81 ? 4.707 -13.625 -11.852 1 97.5 81 ARG A C 1
ATOM 611 O O . ARG A 1 81 ? 4.426 -12.492 -12.234 1 97.5 81 ARG A O 1
ATOM 618 N N . LYS A 1 82 ? 4.793 -14.617 -12.648 1 98.25 82 LYS A N 1
ATOM 619 C CA . LYS A 1 82 ? 4.422 -14.492 -14.055 1 98.25 82 LYS A CA 1
ATOM 620 C C . LYS A 1 82 ? 2.959 -14.094 -14.203 1 98.25 82 LYS A C 1
ATOM 622 O O . LYS A 1 82 ? 2.631 -13.211 -15 1 98.25 82 LYS A O 1
ATOM 627 N N . LYS A 1 83 ? 2.104 -14.742 -13.453 1 98.5 83 LYS A N 1
ATOM 628 C CA . LYS A 1 83 ? 0.685 -14.398 -13.453 1 98.5 83 LYS A CA 1
ATOM 629 C C . LYS A 1 83 ? 0.459 -12.977 -12.953 1 98.5 83 LYS A C 1
ATOM 631 O O . LYS A 1 83 ? -0.296 -12.211 -13.562 1 98.5 83 LYS A O 1
ATOM 636 N N . ARG A 1 84 ? 1.092 -12.672 -11.875 1 98.12 84 ARG A N 1
ATOM 637 C CA . ARG A 1 84 ? 1.024 -11.328 -11.305 1 98.12 84 ARG A CA 1
ATOM 638 C C . ARG A 1 84 ? 1.391 -10.273 -12.336 1 98.12 84 ARG A C 1
ATOM 640 O O . ARG A 1 84 ? 0.657 -9.297 -12.523 1 98.12 84 ARG A O 1
ATOM 647 N N . ASP A 1 85 ? 2.537 -10.508 -13.008 1 97.31 85 ASP A N 1
ATOM 648 C CA . ASP A 1 85 ? 3.145 -9.484 -13.859 1 97.31 85 ASP A CA 1
ATOM 649 C C . ASP A 1 85 ? 2.354 -9.305 -15.156 1 97.31 85 ASP A C 1
ATOM 651 O O . ASP A 1 85 ? 2.568 -8.336 -15.891 1 97.31 85 ASP A O 1
ATOM 655 N N . ARG A 1 86 ? 1.379 -10.133 -15.375 1 98 86 ARG A N 1
ATOM 656 C CA . ARG A 1 86 ? 0.514 -10.008 -16.547 1 98 86 ARG A CA 1
ATOM 657 C C . ARG A 1 86 ? -0.684 -9.109 -16.234 1 98 86 ARG A C 1
ATOM 659 O O . ARG A 1 86 ? -1.406 -8.703 -17.156 1 98 86 ARG A O 1
ATOM 666 N N . CYS A 1 87 ? -0.905 -8.844 -14.945 1 98.31 87 CYS A N 1
ATOM 667 C CA . CYS A 1 87 ? -2.066 -8.062 -14.531 1 98.31 87 CYS A CA 1
ATOM 668 C C . CYS A 1 87 ? -1.891 -6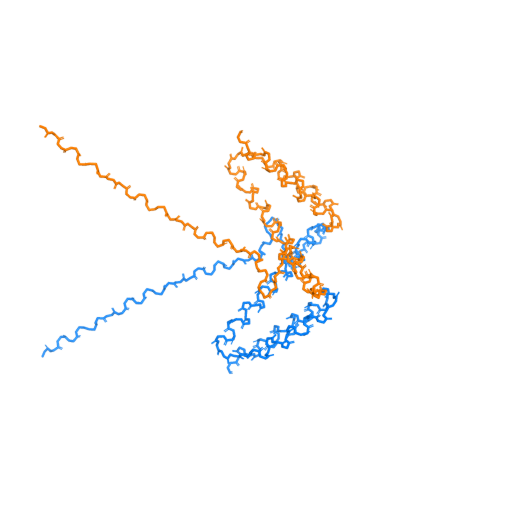.59 -14.883 1 98.31 87 CYS A C 1
ATOM 670 O O . CYS A 1 87 ? -0.788 -6.051 -14.773 1 98.31 87 CYS A O 1
ATOM 672 N N . ASP A 1 88 ? -3.023 -5.988 -15.258 1 96.38 88 ASP A N 1
ATOM 673 C CA . ASP A 1 88 ? -3.012 -4.566 -15.594 1 96.38 88 ASP A CA 1
ATOM 674 C C . ASP A 1 88 ? -3.986 -3.787 -14.711 1 96.38 88 ASP A C 1
ATOM 676 O O . ASP A 1 88 ? -4.148 -2.576 -14.875 1 96.38 88 ASP A O 1
ATOM 680 N N . SER A 1 89 ? -4.637 -4.539 -13.797 1 95.5 89 SER A N 1
ATOM 681 C CA . SER A 1 89 ? -5.617 -3.9 -12.922 1 95.5 89 SER A CA 1
ATOM 682 C C . SER A 1 89 ? -5.535 -4.453 -11.5 1 95.5 89 SER A C 1
ATOM 684 O O . SER A 1 89 ? -5.012 -5.547 -11.281 1 95.5 89 SER A O 1
ATOM 686 N N . ALA A 1 90 ? -6.051 -3.645 -10.555 1 93.88 90 ALA A N 1
ATOM 687 C CA . ALA A 1 90 ? -6.094 -4.078 -9.164 1 93.88 90 ALA A CA 1
ATOM 688 C C . ALA A 1 90 ? -6.984 -5.305 -8.992 1 93.88 90 ALA A C 1
ATOM 690 O O . ALA A 1 90 ? -6.691 -6.188 -8.188 1 93.88 90 ALA A O 1
ATOM 691 N N . SER A 1 91 ? -8.094 -5.344 -9.75 1 95.44 91 SER A N 1
ATOM 692 C CA . SER A 1 91 ? -9.016 -6.469 -9.656 1 95.44 91 SER A CA 1
ATOM 693 C C . SER A 1 91 ? -8.367 -7.758 -10.148 1 95.44 91 SER A C 1
ATOM 695 O O . SER A 1 91 ? -8.594 -8.828 -9.578 1 95.44 91 SER A O 1
ATOM 697 N N . CYS A 1 92 ? -7.602 -7.633 -11.281 1 98.38 92 CYS A N 1
ATOM 698 C CA . CYS A 1 92 ? -6.824 -8.766 -11.758 1 98.38 92 CYS A CA 1
ATOM 699 C C . CYS A 1 92 ? -5.852 -9.258 -10.695 1 98.38 92 CYS A C 1
ATOM 701 O O . CYS A 1 92 ? -5.746 -10.453 -10.445 1 98.38 92 CYS A O 1
ATOM 703 N N . LEU A 1 93 ? -5.156 -8.352 -9.961 1 98.31 93 LEU A N 1
ATOM 704 C CA . LEU A 1 93 ? -4.215 -8.695 -8.898 1 98.31 93 LEU A CA 1
ATOM 705 C C . LEU A 1 93 ? -4.93 -9.352 -7.727 1 98.31 93 LEU A C 1
ATOM 707 O O . LEU A 1 93 ? -4.426 -10.312 -7.145 1 98.31 93 LEU A O 1
ATOM 711 N N . ASP A 1 94 ? -6.098 -8.867 -7.43 1 96.56 94 ASP A N 1
ATOM 712 C CA . ASP A 1 94 ? -6.895 -9.453 -6.359 1 96.56 94 ASP A CA 1
ATOM 713 C C . ASP A 1 94 ? -7.207 -10.922 -6.652 1 96.56 94 ASP A C 1
ATOM 715 O O . ASP A 1 94 ? -7.152 -11.766 -5.754 1 96.56 94 ASP A O 1
ATOM 719 N N . THR A 1 95 ? -7.492 -11.172 -7.918 1 98 95 THR A N 1
ATOM 720 C CA . THR A 1 95 ? -7.773 -12.547 -8.336 1 98 95 THR A CA 1
ATOM 721 C C . THR A 1 95 ? -6.531 -13.414 -8.195 1 98 95 THR A C 1
ATOM 723 O O . THR A 1 95 ? -6.602 -14.523 -7.664 1 98 95 THR A O 1
ATOM 726 N N . VAL A 1 96 ? -5.43 -12.914 -8.594 1 98.56 96 VAL A N 1
ATOM 727 C CA . VAL A 1 96 ? -4.168 -13.641 -8.516 1 98.56 96 VAL A CA 1
ATOM 728 C C . VAL A 1 96 ? -3.828 -13.938 -7.059 1 98.56 96 VAL A C 1
ATOM 730 O O . VAL A 1 96 ? -3.383 -15.039 -6.727 1 98.56 96 VAL A O 1
ATOM 733 N N . PHE A 1 97 ? -4.051 -13.039 -6.164 1 98.12 97 PHE A N 1
ATOM 734 C CA . PHE A 1 97 ? -3.777 -13.211 -4.738 1 98.12 97 PHE A CA 1
ATOM 735 C C . PHE A 1 97 ? -4.676 -14.281 -4.141 1 98.12 97 PHE A C 1
ATOM 737 O O . PHE A 1 97 ? -4.215 -15.125 -3.361 1 98.12 97 PHE A O 1
ATOM 744 N N . ARG A 1 98 ? -5.883 -14.242 -4.5 1 97.62 98 ARG A N 1
ATOM 745 C CA . ARG A 1 98 ? -6.828 -15.242 -4.008 1 97.62 98 ARG A CA 1
ATOM 746 C C . ARG A 1 98 ? -6.441 -16.641 -4.477 1 97.62 98 ARG A C 1
ATOM 748 O O . ARG A 1 98 ? -6.508 -17.594 -3.705 1 97.62 98 ARG A O 1
ATOM 755 N N . GLU A 1 99 ? -6.09 -16.75 -5.742 1 97.81 99 GLU A N 1
ATOM 756 C CA . GLU A 1 99 ? -5.656 -18.031 -6.293 1 97.81 99 GLU A CA 1
ATOM 757 C C . GLU A 1 99 ? -4.434 -18.562 -5.555 1 97.81 99 GLU A C 1
ATOM 759 O O . GLU A 1 99 ? -4.344 -19.766 -5.277 1 97.81 99 GLU A O 1
ATOM 764 N N . TRP A 1 100 ? -3.48 -17.688 -5.234 1 97.81 100 TRP A N 1
ATOM 765 C CA . TRP A 1 100 ? -2.309 -18.109 -4.473 1 97.81 100 TRP A CA 1
ATOM 766 C C . TRP A 1 100 ? -2.711 -18.641 -3.1 1 97.81 100 TRP A C 1
ATOM 768 O O . TRP A 1 100 ? -2.225 -19.672 -2.662 1 97.81 100 TRP A O 1
ATOM 778 N N . ASN A 1 101 ? -3.564 -17.891 -2.406 1 97.12 101 ASN A N 1
ATOM 779 C CA . ASN A 1 101 ? -3.994 -18.281 -1.07 1 97.12 101 ASN A CA 1
ATOM 780 C C . ASN A 1 101 ? -4.652 -19.672 -1.077 1 97.12 101 ASN A C 1
ATOM 782 O O . ASN A 1 101 ? -4.43 -20.469 -0.171 1 97.12 101 ASN A O 1
ATOM 786 N N . ALA A 1 102 ? -5.398 -19.953 -2.09 1 96.88 102 ALA A N 1
ATOM 787 C CA . ALA A 1 102 ? -6.016 -21.266 -2.24 1 96.88 102 ALA A CA 1
ATOM 788 C C . ALA A 1 102 ? -4.957 -22.344 -2.457 1 96.88 102 ALA A C 1
ATOM 790 O O . ALA A 1 102 ? -5.012 -23.406 -1.836 1 96.88 102 ALA A O 1
ATOM 791 N N . PHE A 1 103 ? -4.051 -22.078 -3.334 1 97.31 103 PHE A N 1
ATOM 792 C CA . PHE A 1 103 ? -2.957 -23 -3.621 1 97.31 103 PHE A CA 1
ATOM 793 C C . PHE A 1 103 ? -2.141 -23.281 -2.365 1 97.31 103 PHE A C 1
ATOM 795 O O . PHE A 1 103 ? -1.87 -24.438 -2.037 1 97.31 103 PHE A O 1
ATOM 802 N N . ALA A 1 104 ? -1.731 -22.219 -1.618 1 96.69 104 ALA A N 1
ATOM 803 C CA . ALA A 1 104 ? -0.905 -22.328 -0.418 1 96.69 104 ALA A CA 1
ATOM 804 C C . ALA A 1 104 ? -1.617 -23.125 0.673 1 96.69 104 ALA A C 1
ATOM 806 O O . ALA A 1 104 ? -0.981 -23.859 1.423 1 96.69 104 ALA A O 1
ATOM 807 N N . SER A 1 105 ? -2.871 -22.859 0.77 1 95.25 105 SER A N 1
ATOM 808 C CA . SER A 1 105 ? -3.656 -23.578 1.767 1 95.25 105 SER A CA 1
ATOM 809 C C . SER A 1 105 ? -3.605 -25.094 1.527 1 95.25 105 SER A C 1
ATOM 811 O O . SER A 1 105 ? -3.543 -25.875 2.477 1 95.25 105 SER A O 1
ATOM 813 N N . ARG A 1 106 ? -3.566 -25.531 0.288 1 94.56 106 ARG A N 1
ATOM 814 C CA . ARG A 1 106 ? -3.479 -26.938 -0.074 1 94.56 106 ARG A CA 1
ATOM 815 C C . ARG A 1 106 ? -2.072 -27.484 0.166 1 94.56 106 ARG A C 1
ATOM 817 O O . ARG A 1 106 ? -1.905 -28.641 0.543 1 94.56 106 ARG A O 1
ATOM 824 N N . ALA A 1 107 ? -1.124 -26.641 -0.009 1 92.38 107 ALA A N 1
ATOM 825 C CA . ALA A 1 107 ? 0.27 -27.047 0.14 1 92.38 107 ALA A CA 1
ATOM 826 C C . ALA A 1 107 ? 0.629 -27.25 1.61 1 92.38 107 ALA A C 1
ATOM 828 O O . ALA A 1 107 ? 1.57 -27.969 1.932 1 92.38 107 ALA A O 1
ATOM 829 N N . ARG A 1 108 ? 0.018 -26.594 2.51 1 88.5 108 ARG A N 1
ATOM 830 C CA . ARG A 1 108 ? 0.275 -26.672 3.943 1 88.5 108 ARG A CA 1
ATOM 831 C C . ARG A 1 108 ? -0.235 -27.984 4.527 1 88.5 108 ARG A C 1
ATOM 833 O O . ARG A 1 108 ? 0.203 -28.406 5.602 1 88.5 108 ARG A O 1
ATOM 840 N N . VAL A 1 109 ? -1.267 -28.562 3.934 1 79.31 109 VAL A N 1
ATOM 841 C CA . VAL A 1 109 ? -1.859 -29.797 4.449 1 79.31 109 VAL A CA 1
ATOM 842 C C . VAL A 1 109 ? -0.982 -30.984 4.074 1 79.31 109 VAL A C 1
ATOM 844 O O . VAL A 1 109 ? -0.721 -31.234 2.893 1 79.31 109 VAL A O 1
ATOM 847 N N . PRO A 1 110 ? -0.278 -31.672 5.219 1 63.34 110 PRO A N 1
ATOM 848 C CA . PRO A 1 110 ? 0.524 -32.875 4.965 1 63.34 110 PRO A CA 1
ATOM 849 C C . PRO A 1 110 ? -0.276 -34 4.293 1 63.34 110 PRO A C 1
ATOM 851 O O . PRO A 1 110 ? -1.494 -34.062 4.469 1 63.34 110 PRO A O 1
ATOM 854 N N . MET B 1 1 ? 44.875 11.016 52.062 1 25.67 1 MET B N 1
ATOM 855 C CA . MET B 1 1 ? 44.562 11.078 50.656 1 25.67 1 MET B CA 1
ATOM 856 C C . MET B 1 1 ? 43.5 10.062 50.281 1 25.67 1 MET B C 1
ATOM 858 O O . MET B 1 1 ? 43.625 8.875 50.594 1 25.67 1 MET B O 1
ATOM 862 N N . THR B 1 2 ? 42.156 10.344 50.281 1 32.16 2 THR B N 1
ATOM 863 C CA . THR B 1 2 ? 40.781 9.891 50.375 1 32.16 2 THR B CA 1
ATOM 864 C C . THR B 1 2 ? 40.312 9.312 49.031 1 32.16 2 THR B C 1
ATOM 866 O O . THR B 1 2 ? 40.125 10.055 48.062 1 32.16 2 THR B O 1
ATOM 869 N N . ARG B 1 3 ? 40.844 8.172 48.5 1 34.91 3 ARG B N 1
ATOM 870 C CA . ARG B 1 3 ? 40.594 7.594 47.188 1 34.91 3 ARG B CA 1
ATOM 871 C C . ARG B 1 3 ? 39.094 7.324 47 1 34.91 3 ARG B C 1
ATOM 873 O O . ARG B 1 3 ? 38.5 6.512 47.719 1 34.91 3 ARG B O 1
ATOM 880 N N . ILE B 1 4 ? 38.094 8.203 46.438 1 36.69 4 ILE B N 1
ATOM 881 C CA . ILE B 1 4 ? 36.688 8.289 46.094 1 36.69 4 ILE B CA 1
ATOM 882 C C . ILE B 1 4 ? 36.375 7.289 44.969 1 36.69 4 ILE B C 1
ATOM 884 O O . ILE B 1 4 ? 36.906 7.414 43.875 1 36.69 4 ILE B O 1
ATOM 888 N N . VAL B 1 5 ? 36.156 6.027 45.094 1 38.66 5 VAL B N 1
ATOM 889 C CA . VAL B 1 5 ? 35.812 4.977 44.156 1 38.66 5 VAL B CA 1
ATOM 890 C C . VAL B 1 5 ? 34.469 5.316 43.469 1 38.66 5 VAL B C 1
ATOM 892 O O . VAL B 1 5 ? 33.438 5.414 44.156 1 38.66 5 VAL B O 1
ATOM 895 N N . ARG B 1 6 ? 34.344 5.988 42.25 1 38.62 6 ARG B N 1
ATOM 896 C CA . ARG B 1 6 ? 33.312 6.375 41.281 1 38.62 6 ARG B CA 1
ATOM 897 C C . ARG B 1 6 ? 32.594 5.152 40.75 1 38.62 6 ARG B C 1
ATOM 899 O O . ARG B 1 6 ? 33.188 4.305 40.094 1 38.62 6 ARG B O 1
ATOM 906 N N . ILE B 1 7 ? 31.625 4.547 41.312 1 38.31 7 ILE B N 1
ATOM 907 C CA . ILE B 1 7 ? 30.766 3.48 40.812 1 38.31 7 ILE B CA 1
ATOM 908 C C . ILE B 1 7 ? 30.078 3.936 39.531 1 38.31 7 ILE B C 1
ATOM 910 O O . ILE B 1 7 ? 29.266 4.867 39.531 1 38.31 7 ILE B O 1
ATOM 914 N N . ALA B 1 8 ? 30.656 3.852 38.312 1 38.94 8 ALA B N 1
ATOM 915 C CA . ALA B 1 8 ? 30.125 4.133 36.969 1 38.94 8 ALA B CA 1
ATOM 916 C C . ALA B 1 8 ? 28.906 3.252 36.688 1 38.94 8 ALA B C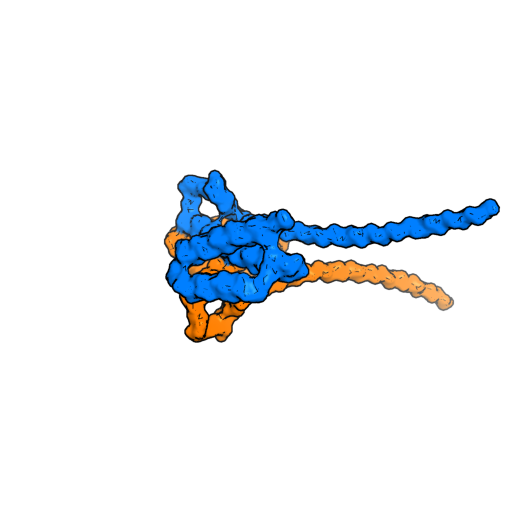 1
ATOM 918 O O . ALA B 1 8 ? 29.016 2.023 36.656 1 38.94 8 ALA B O 1
ATOM 919 N N . LEU B 1 9 ? 27.688 3.586 37 1 37.91 9 LEU B N 1
ATOM 920 C CA . LEU B 1 9 ? 26.406 2.998 36.594 1 37.91 9 LEU B CA 1
ATOM 921 C C . LEU B 1 9 ? 26.344 2.848 35.094 1 37.91 9 LEU B C 1
ATOM 923 O O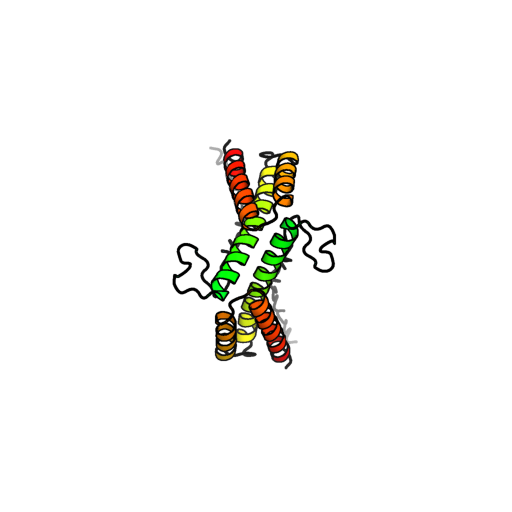 . LEU B 1 9 ? 26.391 3.842 34.344 1 37.91 9 LEU B O 1
ATOM 927 N N . HIS B 1 10 ? 26.75 1.744 34.438 1 39.75 10 HIS B N 1
ATOM 928 C CA . HIS B 1 10 ? 26.547 1.327 33.062 1 39.75 10 HIS B CA 1
ATOM 929 C C . HIS B 1 10 ? 25.078 1.413 32.656 1 39.75 10 HIS B C 1
ATOM 931 O O . HIS B 1 10 ? 24.234 0.713 33.219 1 39.75 10 HIS B O 1
ATOM 937 N N . THR B 1 11 ? 24.516 2.561 32.25 1 37.44 11 THR B N 1
ATOM 938 C CA . THR B 1 11 ? 23.25 2.742 31.547 1 37.44 11 THR B CA 1
ATOM 939 C C . THR B 1 11 ? 23.172 1.799 30.344 1 37.44 11 THR B C 1
ATOM 941 O O . THR B 1 11 ? 23.984 1.874 29.422 1 37.44 11 THR B O 1
ATOM 944 N N . LEU B 1 12 ? 22.734 0.605 30.438 1 38.22 12 LEU B N 1
ATOM 945 C CA . LEU B 1 12 ? 22.375 -0.272 29.328 1 38.22 12 LEU B CA 1
ATOM 946 C C . LEU B 1 12 ? 21.344 0.39 28.422 1 38.22 12 LEU B C 1
ATOM 948 O O . LEU B 1 12 ? 20.188 0.545 28.797 1 38.22 12 LEU B O 1
ATOM 952 N N . ALA B 1 13 ? 21.641 1.328 27.531 1 37.53 13 ALA B N 1
ATOM 953 C CA . ALA B 1 13 ? 20.859 1.834 26.406 1 37.53 13 ALA B CA 1
ATOM 954 C C . ALA B 1 13 ? 20.266 0.689 25.578 1 37.53 13 ALA B C 1
ATOM 956 O O . ALA B 1 13 ? 21 -0.052 24.922 1 37.53 13 ALA B O 1
ATOM 957 N N . SER B 1 14 ? 19.172 0.073 25.922 1 33.66 14 SER B N 1
ATOM 958 C CA . SER B 1 14 ? 18.438 -0.846 25.062 1 33.66 14 SER B CA 1
ATOM 959 C C . SER B 1 14 ? 18.156 -0.222 23.703 1 33.66 14 SER B C 1
ATOM 961 O O . SER B 1 14 ? 17.391 0.738 23.609 1 33.66 14 SER B O 1
ATOM 963 N N . ALA B 1 15 ? 19 -0.159 22.781 1 33.12 15 ALA B N 1
ATOM 964 C CA . ALA B 1 15 ? 18.781 0.145 21.359 1 33.12 15 ALA B CA 1
ATOM 965 C C . ALA B 1 15 ? 17.609 -0.638 20.797 1 33.12 15 ALA B C 1
ATOM 967 O O . ALA B 1 15 ? 17.672 -1.861 20.656 1 33.12 15 ALA B O 1
ATOM 968 N N . SER B 1 16 ? 16.438 -0.216 21.016 1 33.28 16 SER B N 1
ATOM 969 C CA . SER B 1 16 ? 15.273 -0.744 20.312 1 33.28 16 SER B CA 1
ATOM 970 C C . SER B 1 16 ? 15.539 -0.821 18.812 1 33.28 16 SER B C 1
ATOM 972 O O . SER B 1 16 ? 15.891 0.18 18.188 1 33.28 16 SER B O 1
ATOM 974 N N . LEU B 1 17 ? 15.961 -1.871 18.297 1 33.31 17 LEU B N 1
ATOM 975 C CA . LEU B 1 17 ? 16.062 -2.205 16.891 1 33.31 17 LEU B CA 1
ATOM 976 C C . LEU B 1 17 ? 14.812 -1.746 16.125 1 33.31 17 LEU B C 1
ATOM 978 O O . LEU B 1 17 ? 13.727 -2.314 16.312 1 33.31 17 LEU B O 1
ATOM 982 N N . MET B 1 18 ? 14.602 -0.473 16.031 1 31.97 18 MET B N 1
ATOM 983 C CA . MET B 1 18 ? 13.648 0.03 15.039 1 31.97 18 MET B CA 1
ATOM 984 C C . MET B 1 18 ? 13.773 -0.735 13.727 1 31.97 18 MET B C 1
ATOM 986 O O . MET B 1 18 ? 14.82 -0.693 13.07 1 31.97 18 MET B O 1
ATOM 990 N N . PHE B 1 19 ? 13.344 -1.938 13.68 1 33.72 19 PHE B N 1
ATOM 991 C CA . PHE B 1 19 ? 13.164 -2.561 12.367 1 33.72 19 PHE B CA 1
ATOM 992 C C . PHE B 1 19 ? 12.664 -1.544 11.352 1 33.72 19 PHE B C 1
ATOM 994 O O . PHE B 1 19 ? 11.5 -1.14 11.383 1 33.72 19 PHE B O 1
ATOM 1001 N N . LEU B 1 20 ? 13.438 -0.508 11.102 1 33.94 20 LEU B N 1
ATOM 1002 C CA . LEU B 1 20 ? 13.172 0.274 9.898 1 33.94 20 LEU B CA 1
ATOM 1003 C C . LEU B 1 20 ? 12.648 -0.615 8.773 1 33.94 20 LEU B C 1
ATOM 1005 O O . LEU B 1 20 ? 13.422 -1.324 8.125 1 33.94 20 LEU B O 1
ATOM 1009 N N . SER B 1 21 ? 11.602 -1.252 9.031 1 35.91 21 SER B N 1
ATOM 1010 C CA . SER B 1 21 ? 10.961 -1.982 7.945 1 35.91 21 SER B CA 1
ATOM 1011 C C . SER B 1 21 ? 10.945 -1.165 6.66 1 35.91 21 SER B C 1
ATOM 1013 O O . SER B 1 21 ? 10.281 -0.126 6.586 1 35.91 21 SER B O 1
ATOM 1015 N N . THR B 1 22 ? 12.109 -0.743 6.098 1 36.56 22 THR B N 1
ATOM 1016 C CA . THR B 1 22 ? 12.117 -0.321 4.703 1 36.56 22 THR B CA 1
ATOM 1017 C C . THR B 1 22 ? 10.891 -0.858 3.973 1 36.56 22 THR B C 1
ATOM 1019 O O . THR B 1 22 ? 10.406 -1.954 4.273 1 36.56 22 THR B O 1
ATOM 1022 N N . ALA B 1 23 ? 9.953 -0.005 3.727 1 43.22 23 ALA B N 1
ATOM 1023 C CA . ALA B 1 23 ? 8.852 -0.486 2.898 1 43.22 23 ALA B CA 1
ATOM 1024 C C . ALA B 1 23 ? 9.352 -1.432 1.812 1 43.22 23 ALA B C 1
ATOM 1026 O O . ALA B 1 23 ? 9.883 -0.987 0.79 1 43.22 23 ALA B O 1
ATOM 1027 N N . HIS B 1 24 ? 10.422 -2.203 1.916 1 47.03 24 HIS B N 1
ATOM 1028 C CA . HIS B 1 24 ? 10.664 -3.209 0.888 1 47.03 24 HIS B CA 1
ATOM 1029 C C . HIS B 1 24 ? 9.383 -3.977 0.564 1 47.03 24 HIS B C 1
ATOM 1031 O O . HIS B 1 24 ? 8.688 -4.449 1.469 1 47.03 24 HIS B O 1
ATOM 1037 N N . ALA B 1 25 ? 8.672 -3.248 -0.432 1 53.81 25 ALA B N 1
ATOM 1038 C CA . ALA B 1 25 ? 7.719 -4.273 -0.856 1 53.81 25 ALA B CA 1
ATOM 1039 C C . ALA B 1 25 ? 8.445 -5.555 -1.261 1 53.81 25 ALA B C 1
ATOM 1041 O O . ALA B 1 25 ? 9.164 -5.582 -2.262 1 53.81 25 ALA B O 1
ATOM 1042 N N . THR B 1 26 ? 8.758 -6.418 -0.471 1 78.88 26 THR B N 1
ATOM 1043 C CA . THR B 1 26 ? 9.07 -7.836 -0.57 1 78.88 26 THR B CA 1
ATOM 1044 C C . THR B 1 26 ? 9.977 -8.109 -1.766 1 78.88 26 THR B C 1
ATOM 1046 O O . THR B 1 26 ? 11.078 -7.562 -1.852 1 78.88 26 THR B O 1
ATOM 1049 N N . ASP B 1 27 ? 9.672 -8.641 -2.893 1 87.06 27 ASP B N 1
ATOM 1050 C CA . ASP B 1 27 ? 10.445 -9.055 -4.059 1 87.06 27 ASP B CA 1
ATOM 1051 C C . ASP B 1 27 ? 10.461 -7.957 -5.121 1 87.06 27 ASP B C 1
ATOM 1053 O O . ASP B 1 27 ? 11.094 -8.109 -6.168 1 87.06 27 ASP B O 1
ATOM 1057 N N . ILE B 1 28 ? 9.797 -6.781 -4.867 1 89.12 28 ILE B N 1
ATOM 1058 C CA . ILE B 1 28 ? 9.688 -5.664 -5.793 1 89.12 28 ILE B CA 1
ATOM 1059 C C . ILE B 1 28 ? 10.406 -4.445 -5.223 1 89.12 28 ILE B C 1
ATOM 1061 O O . ILE B 1 28 ? 10.164 -4.055 -4.074 1 89.12 28 ILE B O 1
ATOM 1065 N N . ASP B 1 29 ? 11.289 -3.877 -6.039 1 84.62 29 ASP B N 1
ATOM 1066 C CA . ASP B 1 29 ? 11.953 -2.635 -5.652 1 84.62 29 ASP B CA 1
ATOM 1067 C C . ASP B 1 29 ? 11.062 -1.428 -5.926 1 84.62 29 ASP B C 1
ATOM 1069 O O . ASP B 1 29 ? 10.742 -1.133 -7.078 1 84.62 29 ASP B O 1
ATOM 1073 N N . CYS B 1 30 ? 10.641 -0.785 -4.859 1 87.5 30 CYS B N 1
ATOM 1074 C CA . CYS B 1 30 ? 9.703 0.324 -5 1 87.5 30 CYS B CA 1
ATOM 1075 C C . CYS B 1 30 ? 10.43 1.663 -4.91 1 87.5 30 CYS B C 1
ATOM 1077 O O . CYS B 1 30 ? 9.789 2.717 -4.867 1 87.5 30 CYS B O 1
ATOM 1079 N N . ASP B 1 31 ? 11.711 1.63 -4.938 1 80.06 31 ASP B N 1
ATOM 1080 C CA . ASP B 1 31 ? 12.445 2.891 -4.965 1 80.06 31 ASP B CA 1
ATOM 1081 C C . ASP B 1 31 ? 12.078 3.713 -6.195 1 80.06 31 ASP B C 1
ATOM 1083 O O . ASP B 1 31 ? 12.32 3.287 -7.328 1 80.06 31 ASP B O 1
ATOM 1087 N N . PRO B 1 32 ? 11.391 4.762 -5.844 1 71.19 32 PRO B N 1
ATOM 1088 C CA . PRO B 1 32 ? 10.961 5.582 -6.98 1 71.19 32 PRO B CA 1
ATOM 1089 C C . PRO B 1 32 ? 12.102 5.918 -7.934 1 71.19 32 PRO B C 1
ATOM 1091 O O . PRO B 1 32 ? 11.867 6.176 -9.117 1 71.19 32 PRO B O 1
ATOM 1094 N N . SER B 1 33 ? 13.195 6.066 -7.328 1 67.12 33 SER B N 1
ATOM 1095 C CA . SER B 1 33 ? 14.344 6.34 -8.18 1 67.12 33 SER B CA 1
ATOM 1096 C C . SER B 1 33 ? 14.664 5.145 -9.078 1 67.12 33 SER B C 1
ATOM 1098 O O . SER B 1 33 ? 15.305 5.297 -10.117 1 67.12 33 SER B O 1
ATOM 1100 N N . ALA B 1 34 ? 14.203 4.031 -8.453 1 59.97 34 ALA B N 1
ATOM 1101 C CA . ALA B 1 34 ? 14.484 2.787 -9.172 1 59.97 34 ALA B CA 1
ATOM 1102 C C . ALA B 1 34 ? 13.305 2.381 -10.047 1 59.97 34 ALA B C 1
ATOM 1104 O O . ALA B 1 34 ? 13.406 1.441 -10.844 1 59.97 34 ALA B O 1
ATOM 1105 N N . THR B 1 35 ? 12 2.873 -9.547 1 58.75 35 THR B N 1
ATOM 1106 C CA . THR B 1 35 ? 10.875 2.393 -10.344 1 58.75 35 THR B CA 1
ATOM 1107 C C . THR B 1 35 ? 11.266 2.271 -11.812 1 58.75 35 THR B C 1
ATOM 1109 O O . THR B 1 35 ? 11.562 3.275 -12.469 1 58.75 35 THR B O 1
ATOM 1112 N N . ALA B 1 36 ? 11.844 1.216 -12.039 1 59.09 36 ALA B N 1
ATOM 1113 C CA . ALA B 1 36 ? 12.461 0.807 -13.297 1 59.09 36 ALA B CA 1
ATOM 1114 C C . ALA B 1 36 ? 11.492 0.987 -14.461 1 59.09 36 ALA B C 1
ATOM 1116 O O . ALA B 1 36 ? 10.281 0.797 -14.312 1 59.09 36 ALA B O 1
ATOM 1117 N N . ALA B 1 37 ? 11.953 1.758 -15.375 1 66.62 37 ALA B N 1
ATOM 1118 C CA . ALA B 1 37 ? 11.336 1.876 -16.688 1 66.62 37 ALA B CA 1
ATOM 1119 C C . ALA B 1 37 ? 10.703 0.553 -17.125 1 66.62 37 ALA B C 1
ATOM 1121 O O . ALA B 1 37 ? 9.711 0.54 -17.859 1 66.62 37 ALA B O 1
ATOM 1122 N N . ASN B 1 38 ? 11.164 -0.542 -16.469 1 78.5 38 ASN B N 1
ATOM 1123 C CA . ASN B 1 38 ? 10.688 -1.823 -16.984 1 78.5 38 ASN B CA 1
ATOM 1124 C C . ASN B 1 38 ? 9.703 -2.477 -16.031 1 78.5 38 ASN B C 1
ATOM 1126 O O . ASN B 1 38 ? 9.391 -3.662 -16.156 1 78.5 38 ASN B O 1
ATOM 1130 N N . ALA B 1 39 ? 9.219 -1.63 -15.203 1 86.5 39 ALA B N 1
ATOM 1131 C CA . ALA B 1 39 ? 8.266 -2.211 -14.266 1 86.5 39 ALA B CA 1
ATOM 1132 C C . ALA B 1 39 ? 6.918 -2.469 -14.938 1 86.5 39 ALA B C 1
ATOM 1134 O O . ALA B 1 39 ? 6.445 -1.646 -15.727 1 86.5 39 ALA B O 1
ATOM 1135 N N . THR B 1 40 ? 6.371 -3.635 -14.727 1 92 40 THR B N 1
ATOM 1136 C CA . THR B 1 40 ? 5.043 -3.959 -15.242 1 92 40 THR B CA 1
ATOM 1137 C C . THR B 1 40 ? 3.975 -3.123 -14.539 1 92 40 THR B C 1
ATOM 1139 O O . THR B 1 40 ? 4.246 -2.49 -13.516 1 92 40 THR B O 1
ATOM 1142 N N . GLN B 1 41 ? 2.82 -3.064 -15.164 1 94.06 41 GLN B N 1
ATOM 1143 C CA . GLN B 1 41 ? 1.701 -2.369 -14.531 1 94.06 41 GLN B CA 1
ATOM 1144 C C . GLN B 1 41 ? 1.399 -2.947 -13.148 1 94.06 41 GLN B C 1
ATOM 1146 O O . GLN B 1 41 ? 1.093 -2.207 -12.219 1 94.06 41 GLN B O 1
ATOM 1151 N N . ALA B 1 42 ? 1.483 -4.199 -13.016 1 95.38 42 ALA B N 1
ATOM 1152 C CA . ALA B 1 42 ? 1.24 -4.879 -11.75 1 95.38 42 ALA B CA 1
ATOM 1153 C C . ALA B 1 42 ? 2.215 -4.406 -10.672 1 95.38 42 ALA B C 1
ATOM 1155 O O . ALA B 1 42 ? 1.809 -4.09 -9.555 1 95.38 42 ALA B O 1
ATOM 1156 N N . GLN B 1 43 ? 3.527 -4.367 -11.016 1 93.5 43 GLN B N 1
ATOM 1157 C CA . GLN B 1 43 ? 4.559 -3.934 -10.078 1 93.5 43 GLN B CA 1
ATOM 1158 C C . GLN B 1 43 ? 4.34 -2.484 -9.656 1 93.5 43 GLN B C 1
ATOM 1160 O O . GLN B 1 43 ? 4.523 -2.143 -8.484 1 93.5 43 GLN B O 1
ATOM 1165 N N . ARG B 1 44 ? 3.869 -1.699 -10.562 1 92 44 ARG B N 1
ATOM 1166 C CA . ARG B 1 44 ? 3.586 -0.301 -10.25 1 92 44 ARG B CA 1
ATOM 1167 C C . ARG B 1 44 ? 2.416 -0.179 -9.281 1 92 44 ARG B C 1
ATOM 1169 O O . ARG B 1 44 ? 2.49 0.566 -8.305 1 92 44 ARG B O 1
ATOM 1176 N N . LEU B 1 45 ? 1.406 -0.94 -9.508 1 93.62 45 LEU B N 1
ATOM 1177 C CA . LEU B 1 45 ? 0.234 -0.909 -8.641 1 93.62 45 LEU B CA 1
ATOM 1178 C C . LEU B 1 45 ? 0.588 -1.366 -7.23 1 93.62 45 LEU B C 1
ATOM 1180 O O . LEU B 1 45 ? 0.137 -0.771 -6.25 1 93.62 45 LEU B O 1
ATOM 1184 N N . ILE B 1 46 ? 1.387 -2.332 -7.125 1 94.5 46 ILE B N 1
ATOM 1185 C CA . ILE B 1 46 ? 1.812 -2.867 -5.836 1 94.5 46 ILE B CA 1
ATOM 1186 C C . ILE B 1 46 ? 2.656 -1.829 -5.102 1 94.5 46 ILE B C 1
ATOM 1188 O O . ILE B 1 46 ? 2.436 -1.567 -3.916 1 94.5 46 ILE B O 1
ATOM 1192 N N . CYS B 1 47 ? 3.611 -1.241 -5.848 1 93.12 47 CYS B N 1
ATOM 1193 C CA . CYS B 1 47 ? 4.484 -0.243 -5.238 1 93.12 47 CYS B CA 1
ATOM 1194 C C . CYS B 1 47 ? 3.691 0.992 -4.824 1 93.12 47 CYS B C 1
ATOM 1196 O O . CYS B 1 47 ? 3.906 1.536 -3.74 1 93.12 47 CYS B O 1
ATOM 1198 N N . GLU B 1 48 ? 2.756 1.441 -5.672 1 91.81 48 GLU B N 1
ATOM 1199 C CA . GLU B 1 48 ? 1.958 2.625 -5.371 1 91.81 48 GLU B CA 1
ATOM 1200 C C . GLU B 1 48 ? 1.125 2.42 -4.109 1 91.81 48 GLU B C 1
ATOM 1202 O O . GLU B 1 48 ? 1.062 3.303 -3.25 1 91.81 48 GLU B O 1
ATOM 1207 N N . SER B 1 49 ? 0.583 1.265 -3.932 1 92.5 49 SER B N 1
ATOM 1208 C CA . SER B 1 49 ? -0.23 0.97 -2.756 1 92.5 49 SER B CA 1
ATOM 1209 C C . SER B 1 49 ? 0.629 0.884 -1.499 1 92.5 49 SER B C 1
ATOM 1211 O O . SER B 1 49 ? 0.223 1.346 -0.43 1 92.5 49 SER B O 1
ATOM 1213 N N . ALA B 1 50 ? 1.75 0.292 -1.661 1 92.5 50 ALA B N 1
ATOM 1214 C CA . ALA B 1 50 ? 2.654 0.149 -0.523 1 92.5 50 ALA B CA 1
ATOM 1215 C C . ALA B 1 50 ? 3.141 1.511 -0.035 1 92.5 50 ALA B C 1
ATOM 1217 O O . ALA B 1 50 ? 3.094 1.801 1.163 1 92.5 50 ALA B O 1
ATOM 1218 N N . LEU B 1 51 ? 3.611 2.295 -0.974 1 91.62 51 LEU B N 1
ATOM 1219 C CA . LEU B 1 51 ? 4.148 3.607 -0.63 1 91.62 51 LEU B CA 1
ATOM 1220 C C . LEU B 1 51 ? 3.064 4.496 -0.029 1 91.62 51 LEU B C 1
ATOM 1222 O O . LEU B 1 51 ? 3.318 5.23 0.93 1 91.62 51 LEU B O 1
ATOM 1226 N N . PHE B 1 52 ? 1.875 4.387 -0.596 1 93.12 52 PHE B N 1
ATOM 1227 C CA . PHE B 1 52 ? 0.748 5.156 -0.082 1 93.12 52 PHE B CA 1
ATOM 1228 C C . PHE B 1 52 ? 0.405 4.73 1.341 1 93.12 52 PHE B C 1
ATOM 1230 O O . PHE B 1 52 ? 0.292 5.57 2.236 1 93.12 52 PHE B O 1
ATOM 1237 N N . SER B 1 53 ? 0.252 3.484 1.558 1 92.44 53 SER B N 1
ATOM 1238 C CA . SER B 1 53 ? -0.073 2.926 2.867 1 92.44 53 SER B CA 1
ATOM 1239 C C . SER B 1 53 ? 0.999 3.271 3.896 1 92.44 53 SER B C 1
ATOM 1241 O O . SER B 1 53 ? 0.684 3.701 5.008 1 92.44 53 SER B O 1
ATOM 1243 N N . MET B 1 54 ? 2.232 3.148 3.568 1 91.25 54 MET B N 1
ATOM 1244 C CA . MET B 1 54 ? 3.344 3.479 4.457 1 91.25 54 MET B CA 1
ATOM 1245 C C . MET B 1 54 ? 3.354 4.969 4.785 1 91.25 54 MET B C 1
ATOM 1247 O O . MET B 1 54 ? 3.629 5.355 5.922 1 91.25 54 MET B O 1
ATOM 1251 N N . GLY B 1 55 ? 3.092 5.711 3.732 1 92.19 55 GLY B N 1
ATOM 1252 C CA . GLY B 1 55 ? 3.035 7.148 3.947 1 92.19 55 GLY B CA 1
ATOM 1253 C C . GLY B 1 55 ? 2.021 7.555 5 1 92.19 55 GLY B C 1
ATOM 1254 O O . GLY B 1 55 ? 2.326 8.352 5.891 1 92.19 55 GLY B O 1
ATOM 1255 N N . TYR B 1 56 ? 0.903 6.992 4.945 1 95.31 56 TYR B N 1
ATOM 1256 C CA . TYR B 1 56 ? -0.127 7.324 5.922 1 95.31 56 TYR B CA 1
ATOM 1257 C C . TYR B 1 56 ? 0.266 6.844 7.312 1 95.31 56 TYR B C 1
ATOM 1259 O O . TYR B 1 56 ? 0.064 7.555 8.305 1 95.31 56 TYR B O 1
ATOM 1267 N N . GLN B 1 57 ? 0.805 5.664 7.41 1 93.25 57 GLN B N 1
ATOM 1268 C CA . GLN B 1 57 ? 1.257 5.125 8.688 1 93.25 57 GLN B CA 1
ATOM 1269 C C . GLN B 1 57 ? 2.318 6.02 9.32 1 93.25 57 GLN B C 1
ATOM 1271 O O . GLN B 1 57 ? 2.311 6.242 10.531 1 93.25 57 GLN B O 1
ATOM 1276 N N . ARG B 1 58 ? 3.191 6.531 8.539 1 93.06 58 ARG B N 1
ATOM 1277 C CA . ARG B 1 58 ? 4.246 7.414 9.031 1 93.06 58 ARG B CA 1
ATOM 1278 C C . ARG B 1 58 ? 3.67 8.727 9.539 1 93.06 58 ARG B C 1
ATOM 1280 O O . ARG B 1 58 ? 4.129 9.266 10.547 1 93.06 58 ARG B O 1
ATOM 1287 N N . ILE B 1 59 ? 2.68 9.18 8.828 1 96.56 59 ILE B N 1
ATOM 1288 C CA . ILE B 1 59 ? 2.016 10.406 9.258 1 96.56 59 ILE B CA 1
ATOM 1289 C C . ILE B 1 59 ? 1.369 10.195 10.625 1 96.56 59 ILE B C 1
ATOM 1291 O O . ILE B 1 59 ? 1.54 11.008 11.531 1 96.56 59 ILE B O 1
ATOM 1295 N N . TYR B 1 60 ? 0.679 9.133 10.836 1 96.31 60 TYR B N 1
ATOM 1296 C CA . TYR B 1 60 ? 0.016 8.828 12.102 1 96.31 60 TYR B CA 1
ATOM 1297 C C . TYR B 1 60 ? 1.03 8.695 13.227 1 96.31 60 TYR B C 1
ATOM 1299 O O . TYR B 1 60 ? 0.846 9.258 14.305 1 96.31 60 TYR B O 1
ATOM 1307 N N . ALA B 1 61 ? 2.08 7.984 12.969 1 94.44 61 ALA B N 1
ATOM 1308 C CA . ALA B 1 61 ? 3.125 7.801 13.977 1 94.44 61 ALA B CA 1
ATOM 1309 C C . ALA B 1 61 ? 3.77 9.133 14.344 1 94.44 61 ALA B C 1
ATOM 1311 O O . ALA B 1 61 ? 4.023 9.398 15.523 1 94.44 61 ALA B O 1
ATOM 1312 N N . ASP B 1 62 ? 4 9.922 13.367 1 93.94 62 ASP B N 1
ATOM 1313 C CA . ASP B 1 62 ? 4.574 11.25 13.57 1 93.94 62 ASP B CA 1
ATOM 1314 C C . ASP B 1 62 ? 3.648 12.125 14.414 1 93.94 62 ASP B C 1
ATOM 1316 O O . ASP B 1 62 ? 4.102 12.828 15.312 1 93.94 62 ASP B O 1
ATOM 1320 N N . GLN B 1 63 ? 2.402 12.062 14.102 1 96.5 63 GLN B N 1
ATOM 1321 C CA . GLN B 1 63 ? 1.411 12.82 14.859 1 96.5 63 GLN B CA 1
ATOM 1322 C C . GLN B 1 63 ? 1.443 12.438 16.344 1 96.5 63 GLN B C 1
ATOM 1324 O O . GLN B 1 63 ? 1.433 13.312 17.203 1 96.5 63 GLN B O 1
ATOM 1329 N N . GLN B 1 64 ? 1.529 11.133 16.641 1 96.06 64 GLN B N 1
ATOM 1330 C CA . GLN B 1 64 ? 1.555 10.664 18.016 1 96.06 64 GLN B CA 1
ATOM 1331 C C . GLN B 1 64 ? 2.811 11.148 18.734 1 96.06 64 GLN B C 1
ATOM 1333 O O . GLN B 1 64 ? 2.742 11.578 19.891 1 96.06 64 GLN B O 1
ATOM 1338 N N . ARG B 1 65 ? 3.904 11.102 18.062 1 95.44 65 ARG B N 1
ATOM 1339 C CA . ARG B 1 65 ? 5.172 11.539 18.641 1 95.44 65 ARG B CA 1
ATOM 1340 C C . ARG B 1 65 ? 5.152 13.039 18.938 1 95.44 65 ARG B C 1
ATOM 1342 O O . ARG B 1 65 ? 5.551 13.461 20.016 1 95.44 65 ARG B O 1
ATOM 1349 N N . LEU B 1 66 ? 4.656 13.836 18 1 97.06 66 LEU B N 1
ATOM 1350 C CA . LEU B 1 66 ? 4.637 15.289 18.141 1 97.06 66 LEU B CA 1
ATOM 1351 C C . LEU B 1 66 ? 3.643 15.719 19.219 1 97.06 66 LEU B C 1
ATOM 1353 O O . LEU B 1 66 ? 3.877 16.703 19.922 1 97.06 66 LEU B O 1
ATOM 1357 N N . LEU B 1 67 ? 2.547 14.961 19.312 1 96.44 67 LEU B N 1
ATOM 1358 C CA . LEU B 1 67 ? 1.566 15.227 20.359 1 96.44 67 LEU B CA 1
ATOM 1359 C C . LEU B 1 67 ? 2.17 15 21.75 1 96.44 67 LEU B C 1
ATOM 1361 O O . LEU B 1 67 ? 2.012 15.828 22.641 1 96.44 67 LEU B O 1
ATOM 1365 N N . LYS B 1 68 ? 2.83 13.906 21.891 1 95.69 68 LYS B N 1
ATOM 1366 C CA . LYS B 1 68 ? 3.479 13.562 23.141 1 95.69 68 LYS B CA 1
ATOM 1367 C C . LYS B 1 68 ? 4.516 14.617 23.531 1 95.69 68 LYS B C 1
ATOM 1369 O O . LYS B 1 68 ? 4.68 14.922 24.719 1 95.69 68 LYS B O 1
ATOM 1374 N N . ALA B 1 69 ? 5.223 15.195 22.594 1 95.69 69 ALA B N 1
ATOM 1375 C CA . ALA B 1 69 ? 6.25 16.219 22.797 1 95.69 69 ALA B CA 1
ATOM 1376 C C . ALA B 1 69 ? 5.625 17.594 22.969 1 95.69 69 ALA B C 1
ATOM 1378 O O . ALA B 1 69 ? 6.336 18.578 23.188 1 95.69 69 ALA B O 1
ATOM 1379 N N . ARG B 1 70 ? 4.305 17.656 22.875 1 96.31 70 ARG B N 1
ATOM 1380 C CA . ARG B 1 70 ? 3.553 18.891 23 1 96.31 70 ARG B CA 1
ATOM 1381 C C . ARG B 1 70 ? 3.977 19.891 21.922 1 96.31 70 ARG B C 1
ATOM 1383 O O . ARG B 1 70 ? 3.891 21.109 22.125 1 96.31 70 ARG B O 1
ATOM 1390 N N . ALA B 1 71 ? 4.5 19.312 20.734 1 97.31 71 ALA B N 1
ATOM 1391 C CA . ALA B 1 71 ? 4.898 20.141 19.594 1 97.31 71 ALA B CA 1
ATOM 1392 C C . ALA B 1 71 ? 3.697 20.469 18.719 1 97.31 71 ALA B C 1
ATOM 1394 O O . ALA B 1 71 ? 3.756 21.406 17.906 1 97.31 71 ALA B O 1
ATOM 1395 N N . ILE B 1 72 ? 2.586 19.719 18.797 1 97.62 72 ILE B N 1
ATOM 1396 C CA . ILE B 1 72 ? 1.31 19.953 18.141 1 97.62 72 ILE B CA 1
ATOM 1397 C C . ILE B 1 72 ? 0.164 19.703 19.109 1 97.62 72 ILE B C 1
ATOM 1399 O O . ILE B 1 72 ? 0.381 19.188 20.203 1 97.62 72 ILE B O 1
ATOM 1403 N N . THR B 1 73 ? -1.06 20.047 18.703 1 97.25 73 THR B N 1
ATOM 1404 C CA . THR B 1 73 ? -2.248 19.875 19.531 1 97.25 73 THR B CA 1
ATOM 1405 C C . THR B 1 73 ? -3.232 18.922 18.875 1 97.25 73 THR B C 1
ATOM 1407 O O . THR B 1 73 ? -3.066 18.562 17.703 1 97.25 73 THR B O 1
ATOM 1410 N N . ASP B 1 74 ? -4.27 18.516 19.625 1 97.19 74 ASP B N 1
ATOM 1411 C CA . ASP B 1 74 ? -5.359 17.703 19.078 1 97.19 74 ASP B CA 1
ATOM 1412 C C . ASP B 1 74 ? -6.09 18.453 17.969 1 97.19 74 ASP B C 1
ATOM 1414 O O . ASP B 1 74 ? -6.594 17.844 17.016 1 97.19 74 ASP B O 1
ATOM 1418 N N . ALA B 1 75 ? -6.117 19.75 18.078 1 98 75 ALA B N 1
ATOM 1419 C CA . ALA B 1 75 ? -6.777 20.562 17.062 1 98 75 ALA B CA 1
ATOM 1420 C C . ALA B 1 75 ? -6.039 20.484 15.727 1 98 75 ALA B C 1
ATOM 1422 O O . ALA B 1 75 ? -6.66 20.5 14.664 1 98 75 ALA B O 1
ATOM 1423 N N . ASP B 1 76 ? -4.684 20.375 15.789 1 98 76 ASP B N 1
ATOM 1424 C CA . ASP B 1 76 ? -3.881 20.234 14.578 1 98 76 ASP B CA 1
ATOM 1425 C C . ASP B 1 76 ? -4.191 18.922 13.867 1 98 76 ASP B C 1
ATOM 1427 O O . ASP B 1 76 ? -4.301 18.891 12.641 1 98 76 ASP B O 1
ATOM 1431 N N . ILE B 1 77 ? -4.406 17.906 14.672 1 97.81 77 ILE B N 1
ATOM 1432 C CA . ILE B 1 77 ? -4.723 16.594 14.117 1 97.81 77 ILE B CA 1
ATOM 1433 C C . ILE B 1 77 ? -6.141 16.594 13.547 1 97.81 77 ILE B C 1
ATOM 1435 O O . ILE B 1 77 ? -6.391 16.047 12.477 1 97.81 77 ILE B O 1
ATOM 1439 N N . ALA B 1 78 ? -7.035 17.25 14.227 1 97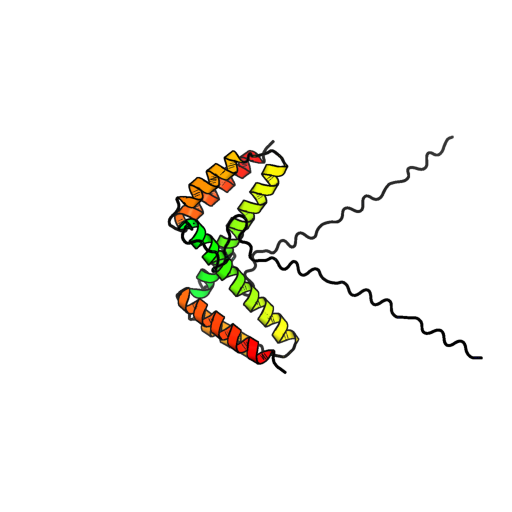.81 78 ALA B N 1
ATOM 1440 C CA . ALA B 1 78 ? -8.414 17.359 13.758 1 97.81 78 ALA B CA 1
ATOM 1441 C C . ALA B 1 78 ? -8.5 18.109 12.438 1 97.81 78 ALA B C 1
ATOM 1443 O O . ALA B 1 78 ? -9.266 17.734 11.547 1 97.81 78 ALA B O 1
ATOM 1444 N N . ALA B 1 79 ? -7.73 19.109 12.281 1 98.31 79 ALA B N 1
ATOM 1445 C CA . ALA B 1 79 ? -7.703 19.891 11.047 1 98.31 79 ALA B CA 1
ATOM 1446 C C . ALA B 1 79 ? -7.176 19.047 9.883 1 98.31 79 ALA B C 1
ATOM 1448 O O . ALA B 1 79 ? -7.711 19.109 8.773 1 98.31 79 ALA B O 1
ATOM 1449 N N . PHE B 1 80 ? -6.168 18.297 10.102 1 98.44 80 PHE B N 1
ATOM 1450 C CA . PHE B 1 80 ? -5.629 17.375 9.102 1 98.44 80 PHE B CA 1
ATOM 1451 C C . PHE B 1 80 ? -6.688 16.375 8.656 1 98.44 80 PHE B C 1
ATOM 1453 O O . PHE B 1 80 ? -6.871 16.156 7.453 1 98.44 80 PHE B O 1
ATOM 1460 N N . ARG B 1 81 ? -7.375 15.766 9.625 1 97.56 81 ARG B N 1
ATOM 1461 C CA . ARG B 1 81 ? -8.375 14.75 9.328 1 97.56 81 ARG B CA 1
ATOM 1462 C C . ARG B 1 81 ? -9.539 15.336 8.547 1 97.56 81 ARG B C 1
ATOM 1464 O O . ARG B 1 81 ? -10.109 14.68 7.668 1 97.56 81 ARG B O 1
ATOM 1471 N N . LYS B 1 82 ? -9.938 16.516 8.859 1 98.25 82 LYS B N 1
ATOM 1472 C CA . LYS B 1 82 ? -11 17.188 8.117 1 98.25 82 LYS B CA 1
ATOM 1473 C C . LYS B 1 82 ? -10.609 17.391 6.66 1 98.25 82 LYS B C 1
ATOM 1475 O O . LYS B 1 82 ? -11.414 17.156 5.754 1 98.25 82 LYS B O 1
ATOM 1480 N N . LYS B 1 83 ? -9.398 17.844 6.484 1 98.5 83 LYS B N 1
ATOM 1481 C CA . LYS B 1 83 ? -8.883 18.031 5.129 1 98.5 83 LYS B CA 1
ATOM 1482 C C . LYS B 1 83 ? -8.812 16.688 4.387 1 98.5 83 LYS B C 1
ATOM 1484 O O . LYS B 1 83 ? -9.227 16.594 3.23 1 98.5 83 LYS B O 1
ATOM 1489 N N . ARG B 1 84 ? -8.281 15.734 5.051 1 98.12 84 ARG B N 1
ATOM 1490 C CA . ARG B 1 84 ? -8.188 14.383 4.504 1 98.12 84 ARG B CA 1
ATOM 1491 C C . ARG B 1 84 ? -9.555 13.891 4.035 1 98.12 84 ARG B C 1
ATOM 1493 O O . ARG B 1 84 ? -9.695 13.414 2.906 1 98.12 84 ARG B O 1
ATOM 1500 N N . ASP B 1 85 ? -10.547 14.023 4.914 1 97.38 85 ASP B N 1
ATOM 1501 C CA . ASP B 1 85 ? -11.852 13.398 4.715 1 97.38 85 ASP B 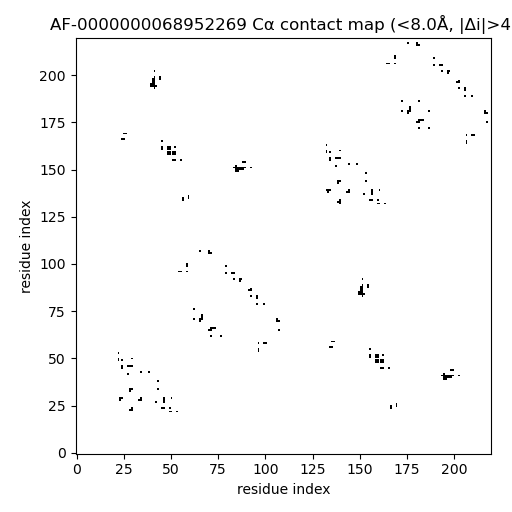CA 1
ATOM 1502 C C . ASP B 1 85 ? -12.648 14.117 3.631 1 97.38 85 ASP B C 1
ATOM 1504 O O . ASP B 1 85 ? -13.664 13.602 3.162 1 97.38 85 ASP B O 1
ATOM 1508 N N . ARG B 1 86 ? -12.141 15.227 3.148 1 98 86 ARG B N 1
ATOM 1509 C CA . ARG B 1 86 ? -12.781 15.953 2.055 1 98 86 ARG B CA 1
ATOM 1510 C C . ARG B 1 86 ? -12.289 15.453 0.702 1 98 86 ARG B C 1
ATOM 1512 O O . ARG B 1 86 ? -12.867 15.781 -0.336 1 98 86 ARG B O 1
ATOM 1519 N N . CYS B 1 87 ? -11.18 14.688 0.746 1 98.31 87 CYS B N 1
ATOM 1520 C CA . CYS B 1 87 ? -10.57 14.219 -0.493 1 98.31 87 CYS B CA 1
ATOM 1521 C C . CYS B 1 87 ? -11.406 13.117 -1.134 1 98.31 87 CYS B C 1
ATOM 1523 O O . CYS B 1 87 ? -11.961 12.273 -0.436 1 98.31 87 CYS B O 1
ATOM 1525 N N . ASP B 1 88 ? -11.438 13.188 -2.482 1 96.38 88 ASP B N 1
ATOM 1526 C CA . ASP B 1 88 ? -12.172 12.164 -3.23 1 96.38 88 ASP B CA 1
ATOM 1527 C C . ASP B 1 88 ? -11.242 11.414 -4.188 1 96.38 88 ASP B C 1
ATOM 1529 O O . ASP B 1 88 ? -11.695 10.547 -4.938 1 96.38 88 ASP B O 1
ATOM 1533 N N . SER B 1 89 ? -9.961 11.766 -4.156 1 95.56 89 SER B N 1
ATOM 1534 C CA . SER B 1 89 ? -8.992 11.141 -5.055 1 95.56 89 SER B CA 1
ATOM 1535 C C . SER B 1 89 ? -7.664 10.891 -4.355 1 95.56 89 SER B C 1
ATOM 1537 O O . SER B 1 89 ? -7.359 11.539 -3.348 1 95.56 89 SER B O 1
ATOM 1539 N N . ALA B 1 90 ? -6.891 9.969 -4.914 1 93.88 90 ALA B N 1
ATOM 1540 C CA . ALA B 1 90 ? -5.562 9.68 -4.379 1 93.88 90 ALA B CA 1
ATOM 1541 C C . ALA B 1 90 ? -4.641 10.891 -4.5 1 93.88 90 ALA B C 1
ATOM 1543 O O . ALA B 1 90 ? -3.809 11.133 -3.627 1 93.88 90 ALA B O 1
ATOM 1544 N N . SER B 1 91 ? -4.789 11.594 -5.637 1 95.5 91 SER B N 1
ATOM 1545 C CA . SER B 1 91 ? -3.953 12.773 -5.855 1 95.5 91 SER B CA 1
ATOM 1546 C C . SER B 1 91 ? -4.238 13.852 -4.82 1 95.5 91 SER B C 1
ATOM 1548 O O . SER B 1 91 ? -3.32 14.531 -4.355 1 95.5 91 SER B O 1
ATOM 1550 N N . CYS B 1 92 ? -5.551 14.055 -4.539 1 98.38 92 CYS B N 1
ATOM 1551 C CA . CYS B 1 92 ? -5.938 14.969 -3.473 1 98.38 92 CYS B CA 1
ATOM 1552 C C . CYS B 1 92 ? -5.312 14.555 -2.146 1 98.38 92 CYS B C 1
ATOM 1554 O O . CYS B 1 92 ? -4.766 15.391 -1.425 1 98.38 92 CYS B O 1
ATOM 1556 N N . LEU B 1 93 ? -5.281 13.266 -1.771 1 98.31 93 LEU B N 1
ATOM 1557 C CA . LEU B 1 93 ? -4.699 12.742 -0.539 1 98.31 93 LEU B CA 1
ATOM 1558 C C . LEU B 1 93 ? -3.188 12.953 -0.524 1 98.31 93 LEU B C 1
ATOM 1560 O O . LEU B 1 93 ? -2.615 13.312 0.508 1 98.31 93 LEU B O 1
ATOM 1564 N N . ASP B 1 94 ? -2.594 12.766 -1.665 1 96.56 94 ASP B N 1
ATOM 1565 C CA . ASP B 1 94 ? -1.156 13 -1.775 1 96.56 94 ASP B CA 1
ATOM 1566 C C . ASP B 1 94 ? -0.808 14.445 -1.414 1 96.56 94 ASP B C 1
ATOM 1568 O O . ASP B 1 94 ? 0.191 14.695 -0.737 1 96.56 94 ASP B O 1
ATOM 1572 N N . THR B 1 95 ? -1.639 15.344 -1.888 1 98 95 THR B N 1
ATOM 1573 C CA . THR B 1 95 ? -1.433 16.75 -1.581 1 98 95 THR B CA 1
ATOM 1574 C C . THR B 1 95 ? -1.589 17.016 -0.085 1 98 95 THR B C 1
ATOM 1576 O O . THR B 1 95 ? -0.759 17.688 0.523 1 98 95 THR B O 1
ATOM 1579 N N . VAL B 1 96 ? -2.598 16.438 0.524 1 98.62 96 VAL B N 1
ATOM 1580 C CA . VAL B 1 96 ? -2.857 16.609 1.951 1 98.62 96 VAL B CA 1
ATOM 1581 C C . VAL B 1 96 ? -1.684 16.047 2.754 1 98.62 96 VAL B C 1
ATOM 1583 O O . VAL B 1 96 ? -1.251 16.656 3.736 1 98.62 96 VAL B O 1
ATOM 1586 N N . PHE B 1 97 ? -1.095 14.945 2.361 1 98.19 97 PHE B N 1
ATOM 1587 C CA . PHE B 1 97 ? 0.034 14.328 3.045 1 98.19 97 PHE B CA 1
ATOM 1588 C C . PHE B 1 97 ? 1.272 15.211 2.957 1 98.19 97 PHE B C 1
ATOM 1590 O O . PHE B 1 97 ? 1.989 15.383 3.945 1 98.19 97 PHE B O 1
ATOM 1597 N N . ARG B 1 98 ? 1.482 15.719 1.824 1 97.69 98 ARG B N 1
ATOM 1598 C CA . ARG B 1 98 ? 2.625 16.609 1.632 1 97.69 98 ARG B CA 1
ATOM 1599 C C . ARG B 1 98 ? 2.506 17.859 2.502 1 97.69 98 ARG B C 1
ATOM 1601 O O . ARG B 1 98 ? 3.486 18.297 3.104 1 97.69 98 ARG B O 1
ATOM 1608 N N . GLU B 1 99 ? 1.342 18.438 2.525 1 97.81 99 GLU B N 1
ATOM 1609 C CA . GLU B 1 99 ? 1.091 19.625 3.354 1 97.81 99 GLU B CA 1
ATOM 1610 C C . GLU B 1 99 ? 1.343 19.312 4.828 1 97.81 99 GLU B C 1
ATOM 1612 O O . GLU B 1 99 ? 1.911 20.141 5.547 1 97.81 99 GLU B O 1
ATOM 1617 N N . TRP B 1 100 ? 0.892 18.156 5.297 1 97.88 100 TRP B N 1
ATOM 1618 C CA . TRP B 1 100 ? 1.152 17.766 6.68 1 97.88 100 TRP B CA 1
ATOM 1619 C C . TRP B 1 100 ? 2.65 17.672 6.949 1 97.88 100 TRP B C 1
ATOM 1621 O O . TRP B 1 100 ? 3.137 18.172 7.969 1 97.88 100 TRP B O 1
ATOM 1631 N N . ASN B 1 101 ? 3.363 17 6.043 1 97.19 101 ASN B N 1
ATOM 1632 C CA . ASN B 1 101 ? 4.801 16.812 6.219 1 97.19 101 ASN B CA 1
ATOM 1633 C C . ASN B 1 101 ? 5.52 18.156 6.316 1 97.19 101 ASN B C 1
ATOM 1635 O O . ASN B 1 101 ? 6.438 18.328 7.121 1 97.19 101 ASN B O 1
ATOM 1639 N N . ALA B 1 102 ? 5.102 19.109 5.566 1 96.94 102 ALA B N 1
ATOM 1640 C CA . ALA B 1 102 ? 5.672 20.453 5.633 1 96.94 102 ALA B CA 1
ATOM 1641 C C . ALA B 1 102 ? 5.363 21.109 6.977 1 96.94 102 ALA B C 1
ATOM 1643 O O . ALA B 1 102 ? 6.246 21.703 7.598 1 96.94 102 ALA B O 1
ATOM 1644 N N . PHE B 1 103 ? 4.156 21.016 7.379 1 97.31 103 PHE B N 1
ATOM 1645 C CA . PHE B 1 103 ? 3.729 21.562 8.664 1 97.31 103 PHE B CA 1
ATOM 1646 C C . PHE B 1 103 ? 4.512 20.938 9.805 1 97.31 103 PHE B C 1
ATOM 1648 O O . PHE B 1 103 ? 5.035 21.641 10.672 1 97.31 103 PHE B O 1
ATOM 1655 N N . ALA B 1 104 ? 4.605 19.594 9.828 1 96.88 104 ALA B N 1
ATOM 1656 C CA . ALA B 1 104 ? 5.285 18.844 10.883 1 96.88 104 ALA B CA 1
ATOM 1657 C C . ALA B 1 104 ? 6.766 19.203 10.945 1 96.88 104 ALA B C 1
ATOM 1659 O O . ALA B 1 104 ? 7.352 19.25 12.023 1 96.88 104 ALA B O 1
ATOM 1660 N N . SER B 1 105 ? 7.32 19.328 9.789 1 95.38 105 SER B N 1
ATOM 1661 C CA . SER B 1 105 ? 8.727 19.703 9.727 1 95.38 105 SER B CA 1
ATOM 1662 C C . SER B 1 105 ? 8.977 21.047 10.422 1 95.38 105 SER B C 1
ATOM 1664 O O . SER B 1 105 ? 9.992 21.219 11.094 1 95.38 105 SER B O 1
ATOM 1666 N N . ARG B 1 106 ? 8.07 21.984 10.336 1 94.69 106 ARG B N 1
ATOM 1667 C CA . ARG B 1 106 ? 8.18 23.281 10.984 1 94.69 106 ARG B CA 1
ATOM 1668 C C . ARG B 1 106 ? 7.934 23.172 12.484 1 94.69 106 ARG B C 1
ATOM 1670 O O . ARG B 1 106 ? 8.547 23.891 13.273 1 94.69 106 ARG B O 1
ATOM 1677 N N . ALA B 1 107 ? 7.102 22.266 12.828 1 92.69 107 ALA B N 1
ATOM 1678 C CA . ALA B 1 107 ? 6.746 22.094 14.234 1 92.69 107 ALA B CA 1
ATOM 1679 C C . ALA B 1 107 ? 7.887 21.453 15.016 1 92.69 107 ALA B C 1
ATOM 1681 O O . ALA B 1 107 ? 7.977 21.594 16.234 1 92.69 107 ALA B O 1
ATOM 1682 N N . ARG B 1 108 ? 8.703 20.672 14.406 1 88.56 108 ARG B N 1
ATOM 1683 C CA . ARG B 1 108 ? 9.82 19.969 15.031 1 88.56 108 ARG B CA 1
ATOM 1684 C C . ARG B 1 108 ? 10.953 20.938 15.367 1 88.56 108 ARG B C 1
ATOM 1686 O O . ARG B 1 108 ? 11.805 20.625 16.203 1 88.56 108 ARG B O 1
ATOM 1693 N N . VAL B 1 109 ? 11.094 22 14.609 1 79.12 109 VAL B N 1
ATOM 1694 C CA . VAL B 1 109 ? 12.18 22.953 14.82 1 79.12 109 VAL B CA 1
ATOM 1695 C C . VAL B 1 109 ? 11.875 23.828 16.047 1 79.12 109 VAL B C 1
ATOM 1697 O O . VAL B 1 109 ? 10.844 24.516 16.078 1 79.12 109 VAL B O 1
ATOM 1700 N N . PRO B 1 110 ? 12.75 23.578 17.234 1 62.97 110 PRO B N 1
ATOM 1701 C CA . PRO B 1 110 ? 12.594 24.406 18.422 1 62.97 110 PRO B CA 1
ATOM 1702 C C . PRO B 1 110 ? 12.727 25.906 18.125 1 62.97 110 PRO B C 1
ATOM 1704 O O . PRO B 1 110 ? 13.406 26.281 17.172 1 62.97 110 PRO B O 1
#

Organism: Cupriavidus necator (strain ATCC 17699 / DSM 428 / KCTC 22496 / NCIMB 10442 / H16 / Stanier 337) (NCBI:txid381666)